Protein AF-A0A6A5AM82-F1 (afdb_monomer_lite)

Secondary structure (DSSP, 8-state):
--TTTTTT-EE--EEEE-TTSTTTTHHHHHHHHHHHHTT-EESSPPEEEETTSTTTTHHHHHHHHHHHHHHHTTSTT-PPPTTPPP--S--PPPPSEEEEEE-STT-PPPS----TTPPPTT-SSSS-----EEEEEEE-S-TTSSS--EEEEEEPPTTSPP--TT--PPP------HHHHHHHHHHTS---TT-EEEEEETT-PPPSS-SEEEHHHHHHHT--SSSPPPGGGGS---

Sequence (238 aa):
LAADSLHAMHMAVFGLGDSSYAKYNTVARRLHARLLQLGAVDIIDRGLGDDQHELGYHGALNPWLDRLWVALLQLEPFLLPLGFSIDDSPKPTPPKYLVRIVASDGVSQPSRLHSFYDPPKTALDASRLIQATLTKNERLTAADWSQDVRHIELALPASAPVYSAGDIALLYPENVDVATIDRFLNATLQLPPTTWLAIERVDGNALDLPPLVTAGELMRKYLDVFGTPRRTSSVSIE

Organism: Aphanomyces astaci (NCBI:txid112090)

Radius of gyration: 23.95 Å; chains: 1; bounding box: 54×53×63 Å

Structure (mmCIF, N/CA/C/O backbone):
data_AF-A0A6A5AM82-F1
#
_entry.id   AF-A0A6A5AM82-F1
#
loop_
_atom_site.group_PDB
_atom_site.id
_atom_site.type_symbol
_atom_site.label_atom_id
_atom_site.label_alt_id
_atom_site.label_comp_id
_atom_site.label_asym_id
_atom_site.label_entity_id
_atom_site.label_seq_id
_atom_site.pdbx_PDB_ins_code
_atom_site.Cartn_x
_atom_site.Cartn_y
_atom_site.Cartn_z
_atom_site.occupancy
_atom_site.B_iso_or_equiv
_atom_site.auth_seq_id
_atom_site.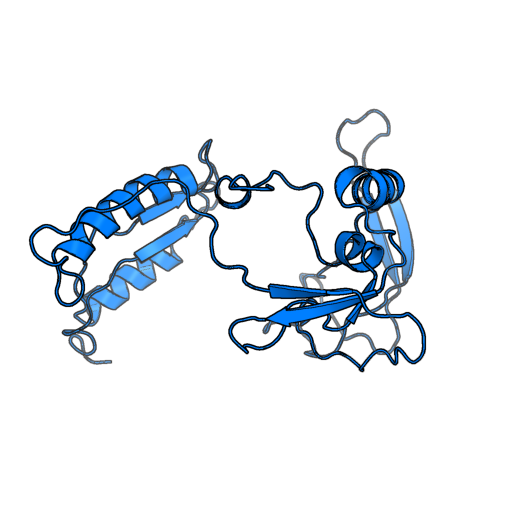auth_comp_id
_atom_site.auth_asym_id
_atom_site.auth_atom_id
_atom_site.pdbx_PDB_model_num
ATOM 1 N N . LEU A 1 1 ? -10.079 -15.715 27.134 1.00 79.94 1 LEU A N 1
ATOM 2 C CA . LEU A 1 1 ? -10.246 -14.403 27.795 1.00 79.94 1 LEU A CA 1
ATOM 3 C C . LEU A 1 1 ? -11.610 -14.386 28.458 1.00 79.94 1 LEU A C 1
ATOM 5 O O . LEU A 1 1 ? -12.537 -14.939 27.867 1.00 79.94 1 LEU A O 1
ATOM 9 N N . ALA A 1 2 ? -11.694 -13.836 29.667 1.00 90.75 2 ALA A N 1
ATOM 10 C CA . ALA A 1 2 ? -12.962 -13.641 30.364 1.00 90.75 2 ALA A CA 1
ATOM 11 C C . ALA A 1 2 ? -13.826 -12.604 29.621 1.00 90.75 2 ALA A C 1
ATOM 13 O O . ALA A 1 2 ? -13.309 -11.825 28.819 1.00 90.75 2 ALA A O 1
ATOM 14 N N . ALA A 1 3 ? -15.139 -12.623 29.852 1.00 91.12 3 ALA A N 1
ATOM 15 C CA . ALA A 1 3 ? -16.101 -11.780 29.130 1.00 91.12 3 ALA A CA 1
ATOM 16 C C . ALA A 1 3 ? -15.968 -10.274 29.433 1.00 91.12 3 ALA A C 1
ATOM 18 O O . ALA A 1 3 ? -16.571 -9.458 28.754 1.00 91.12 3 ALA A O 1
ATOM 19 N N . ASP A 1 4 ? -15.171 -9.910 30.429 1.00 93.88 4 ASP A N 1
ATOM 20 C CA . ASP A 1 4 ? -14.922 -8.557 30.928 1.00 93.88 4 ASP A CA 1
ATOM 21 C C . ASP A 1 4 ? -13.443 -8.151 30.805 1.00 93.88 4 ASP A C 1
ATOM 23 O O . ASP A 1 4 ? -13.017 -7.135 31.354 1.00 93.88 4 ASP A O 1
ATOM 27 N N . SER A 1 5 ? -12.627 -8.933 30.087 1.00 96.94 5 SER A N 1
ATOM 28 C CA . SER A 1 5 ? -11.181 -8.686 29.980 1.00 96.94 5 SER A CA 1
ATOM 29 C C . SER A 1 5 ? -10.822 -7.326 29.363 1.00 96.94 5 SER A C 1
ATOM 31 O O . SER A 1 5 ? -9.681 -6.896 29.501 1.00 96.94 5 SER A O 1
ATOM 33 N N . LEU A 1 6 ? -11.764 -6.660 28.689 1.00 97.19 6 LEU A N 1
ATOM 34 C CA . LEU A 1 6 ? -11.618 -5.350 28.053 1.00 97.19 6 LEU A CA 1
ATOM 35 C C . LEU A 1 6 ? -12.627 -4.310 28.582 1.00 97.19 6 LEU A C 1
ATOM 37 O O . LEU A 1 6 ? -12.869 -3.318 27.905 1.00 97.19 6 LEU A O 1
ATOM 41 N N . HIS A 1 7 ? -13.198 -4.490 29.780 1.00 95.44 7 HIS A N 1
ATOM 42 C CA . HIS A 1 7 ? -14.225 -3.588 30.340 1.00 95.44 7 HIS A CA 1
ATOM 43 C C . HIS A 1 7 ? -13.817 -2.106 30.453 1.00 95.44 7 HIS A C 1
ATOM 45 O O . HIS A 1 7 ? -14.676 -1.232 30.479 1.00 95.44 7 HIS A O 1
ATOM 51 N N . ALA A 1 8 ? -12.515 -1.814 30.530 1.00 94.44 8 ALA A N 1
ATOM 52 C CA . ALA A 1 8 ? -11.977 -0.453 30.599 1.00 94.44 8 ALA A CA 1
ATOM 53 C C . ALA A 1 8 ? -11.571 0.122 29.224 1.00 94.44 8 ALA A C 1
ATOM 55 O O . ALA A 1 8 ? -11.013 1.216 29.150 1.00 94.44 8 ALA A O 1
ATOM 56 N N . MET A 1 9 ? -11.788 -0.616 28.132 1.00 95.25 9 MET A N 1
ATOM 57 C CA . MET A 1 9 ? -11.404 -0.203 26.784 1.00 95.25 9 MET A CA 1
ATOM 58 C C . MET A 1 9 ? -12.570 0.499 26.084 1.00 95.25 9 MET A C 1
ATOM 60 O O . MET A 1 9 ? -13.577 -0.133 25.768 1.00 95.25 9 MET A O 1
ATOM 64 N N . HIS A 1 10 ? -12.391 1.778 25.759 1.00 95.12 10 HIS A N 1
ATOM 65 C CA . HIS A 1 10 ? -13.222 2.471 24.776 1.00 95.12 10 HIS A CA 1
ATOM 66 C C . HIS A 1 10 ? -12.695 2.190 23.365 1.00 95.12 10 HIS A C 1
ATOM 68 O O . HIS A 1 10 ? -11.485 2.242 23.130 1.00 95.12 10 HIS A O 1
ATOM 74 N N . MET A 1 11 ? -13.580 1.883 22.421 1.00 96.31 11 MET A N 1
ATOM 75 C CA . MET A 1 11 ? -13.203 1.531 21.055 1.00 96.31 11 MET A CA 1
ATOM 76 C C . MET A 1 11 ? -14.049 2.236 19.997 1.00 96.31 11 MET A C 1
ATOM 78 O O . MET A 1 11 ? -15.204 2.580 20.213 1.00 96.31 11 MET A O 1
ATOM 82 N N . ALA A 1 12 ? -13.471 2.396 18.812 1.00 97.50 12 ALA A N 1
ATOM 83 C CA . ALA A 1 12 ? -14.186 2.741 17.595 1.00 97.50 12 ALA A CA 1
ATOM 84 C C . ALA A 1 12 ? -13.618 1.878 16.463 1.00 97.50 12 ALA A C 1
ATOM 86 O O . ALA A 1 12 ? -12.400 1.761 16.321 1.00 97.50 12 ALA A O 1
ATOM 87 N N . VAL A 1 13 ? -14.484 1.241 15.672 1.00 98.12 13 VAL A N 1
ATOM 88 C CA . VAL A 1 13 ? -14.066 0.326 14.598 1.00 98.12 13 VAL A CA 1
ATOM 89 C C . VAL A 1 13 ? -14.546 0.855 13.254 1.00 98.12 13 VAL A C 1
ATOM 91 O O . VAL A 1 13 ? -15.748 0.981 13.027 1.00 98.12 13 VAL A O 1
ATOM 94 N N . PHE A 1 14 ? -13.613 1.097 12.336 1.00 98.44 14 PHE A N 1
ATOM 95 C CA . PHE A 1 14 ? -13.914 1.340 10.929 1.00 98.44 14 PHE A CA 1
ATOM 96 C C . PHE A 1 14 ? -13.388 0.183 10.083 1.00 98.44 14 PHE A C 1
ATOM 98 O O . PHE A 1 14 ? -12.214 -0.179 10.168 1.00 98.44 14 PHE A O 1
ATOM 105 N N . GLY A 1 15 ? -14.261 -0.422 9.287 1.00 97.62 15 GLY A N 1
ATOM 106 C CA . GLY A 1 15 ? -13.906 -1.504 8.383 1.00 97.62 15 GLY A CA 1
ATOM 107 C C . GLY A 1 15 ? -13.678 -1.015 6.959 1.00 97.62 15 GLY A C 1
ATOM 108 O O . GLY A 1 15 ? -14.460 -0.219 6.447 1.00 97.62 15 GLY A O 1
ATOM 109 N N . LEU A 1 16 ? -12.631 -1.524 6.314 1.00 97.12 16 LEU A N 1
ATOM 110 C CA . LEU A 1 16 ? -12.422 -1.394 4.875 1.00 97.12 16 LEU A CA 1
ATOM 111 C C . LEU A 1 16 ? -12.954 -2.664 4.210 1.00 97.12 16 LEU A C 1
ATOM 113 O O . LEU A 1 16 ? -12.505 -3.770 4.524 1.00 97.12 16 LEU A O 1
ATOM 117 N N . GLY A 1 17 ? -13.936 -2.514 3.330 1.00 95.75 17 GLY A N 1
ATOM 118 C CA . GLY A 1 17 ? -14.534 -3.620 2.602 1.00 95.75 17 GLY A CA 1
ATOM 119 C C . GLY A 1 17 ? -14.963 -3.209 1.205 1.00 95.75 17 GLY A C 1
ATOM 120 O O . GLY A 1 17 ? -14.867 -2.051 0.819 1.00 95.75 17 GLY A O 1
ATOM 121 N N . ASP A 1 18 ? -15.454 -4.194 0.471 1.00 95.25 18 ASP A N 1
ATOM 122 C CA . ASP A 1 18 ? -15.958 -4.048 -0.887 1.00 95.25 18 ASP A CA 1
ATOM 123 C C . ASP A 1 18 ? -17.237 -4.890 -0.985 1.00 95.25 18 ASP A C 1
ATOM 125 O O . ASP A 1 18 ? -17.225 -6.087 -0.662 1.00 95.25 18 ASP A O 1
ATOM 129 N N . SER A 1 19 ? -18.359 -4.250 -1.317 1.00 95.12 19 SER A N 1
ATOM 130 C CA . SER A 1 19 ? -19.680 -4.887 -1.366 1.00 95.12 19 SER A CA 1
ATOM 131 C C . SER A 1 19 ? -19.868 -5.843 -2.546 1.00 95.12 19 SER A C 1
ATOM 133 O O . SER A 1 19 ? -20.791 -6.658 -2.509 1.00 95.12 19 SER A O 1
ATOM 135 N N . SER A 1 20 ? -18.971 -5.835 -3.539 1.00 93.81 20 SER A N 1
ATOM 136 C CA . SER A 1 20 ? -18.938 -6.851 -4.600 1.00 93.81 20 SER A CA 1
ATOM 137 C C . SER A 1 20 ? -18.528 -8.232 -4.070 1.00 93.81 20 SER A C 1
ATOM 139 O O . SER A 1 20 ? -18.877 -9.262 -4.652 1.00 93.81 20 SER A O 1
ATOM 141 N N . TYR A 1 21 ? -17.842 -8.288 -2.922 1.00 92.06 21 TYR A N 1
ATOM 142 C CA . TYR A 1 21 ? -17.465 -9.536 -2.271 1.00 92.06 21 TYR A CA 1
ATOM 143 C C . TYR A 1 21 ? -18.559 -10.010 -1.312 1.00 92.06 21 TYR A C 1
ATOM 145 O O . TYR A 1 21 ? -19.009 -9.287 -0.424 1.00 92.06 21 TYR A O 1
ATOM 153 N N . ALA A 1 22 ? -18.880 -11.306 -1.369 1.00 93.56 22 ALA A N 1
ATOM 154 C CA . ALA A 1 22 ? -19.887 -11.929 -0.500 1.00 93.56 22 ALA A CA 1
ATOM 155 C C . ALA A 1 22 ? -19.638 -11.721 1.010 1.00 93.56 22 ALA A C 1
ATOM 157 O O . ALA A 1 22 ? -20.567 -11.745 1.814 1.00 93.56 22 ALA A O 1
ATOM 158 N N . LYS A 1 23 ? -18.376 -11.527 1.416 1.00 93.38 23 LYS A N 1
ATOM 159 C CA . LYS A 1 23 ? -17.963 -11.323 2.813 1.00 93.38 23 LYS A CA 1
ATOM 160 C C . LYS A 1 23 ? -17.732 -9.848 3.162 1.00 93.38 23 LYS A C 1
ATOM 162 O O . LYS A 1 23 ? -16.859 -9.560 3.987 1.00 93.38 23 LYS A O 1
ATOM 167 N N . TYR A 1 24 ? -18.533 -8.936 2.612 1.00 95.38 24 TYR A N 1
ATOM 168 C CA . TYR A 1 24 ? -18.457 -7.495 2.866 1.00 95.38 24 TYR A CA 1
ATOM 169 C C . TYR A 1 24 ? -18.258 -7.139 4.354 1.00 95.38 24 TYR A C 1
ATOM 171 O O . TYR A 1 24 ? -19.108 -7.403 5.214 1.00 95.38 24 TYR A O 1
ATOM 179 N N . ASN A 1 25 ? -17.104 -6.537 4.666 1.00 97.25 25 ASN A N 1
ATOM 180 C CA . ASN A 1 25 ? -16.721 -6.076 6.005 1.00 97.25 25 ASN A CA 1
ATOM 181 C C . ASN A 1 25 ? -16.777 -7.140 7.127 1.00 97.25 25 ASN A C 1
ATOM 183 O O . ASN A 1 25 ? -16.864 -6.817 8.315 1.00 97.25 25 ASN A O 1
ATOM 187 N N . THR A 1 26 ? -16.707 -8.432 6.788 1.00 97.12 26 THR A N 1
ATOM 188 C CA . THR A 1 26 ? -16.856 -9.522 7.772 1.00 97.12 26 THR A CA 1
ATOM 189 C C . THR A 1 26 ? -15.805 -9.455 8.880 1.00 97.12 26 THR A C 1
ATOM 191 O O . THR A 1 26 ? -16.124 -9.727 10.037 1.00 97.12 26 THR A O 1
ATOM 194 N N . VAL A 1 27 ? -14.565 -9.073 8.556 1.00 96.75 27 VAL A N 1
ATOM 195 C CA . VAL A 1 27 ? -13.477 -8.954 9.542 1.00 96.75 27 VAL A CA 1
ATOM 196 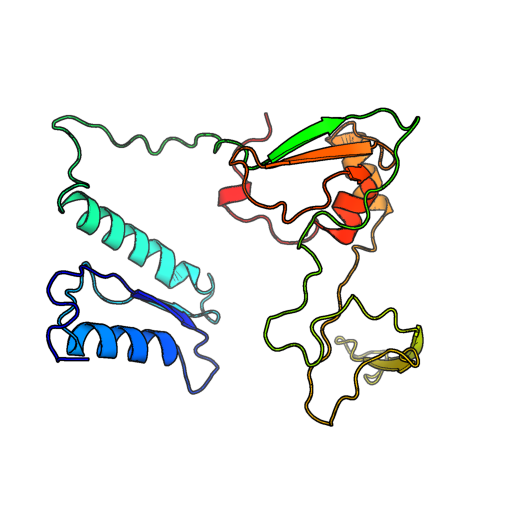C C . VAL A 1 27 ? -13.788 -7.860 10.563 1.00 96.75 27 VAL A C 1
ATOM 198 O O . VAL A 1 27 ? -13.779 -8.140 11.758 1.00 96.75 27 VAL A O 1
ATOM 201 N N . ALA A 1 28 ? -14.155 -6.657 10.111 1.00 97.38 28 ALA A N 1
ATOM 202 C CA . ALA A 1 28 ? -14.505 -5.543 10.994 1.00 97.38 28 ALA A CA 1
ATOM 203 C C . ALA A 1 28 ? -15.723 -5.864 11.874 1.00 97.38 28 ALA A C 1
ATOM 205 O O . ALA A 1 28 ? -15.701 -5.622 13.079 1.00 97.38 28 ALA A O 1
ATOM 206 N N . ARG A 1 29 ? -16.757 -6.498 11.302 1.00 97.19 29 ARG A N 1
ATOM 207 C CA . ARG A 1 29 ? -17.950 -6.941 12.046 1.00 97.19 29 ARG A CA 1
ATOM 208 C C . ARG A 1 29 ? -17.604 -7.961 13.132 1.00 97.19 29 ARG A C 1
ATOM 210 O O . ARG A 1 29 ? -18.109 -7.859 14.245 1.00 97.19 29 ARG A O 1
ATOM 217 N N . ARG A 1 30 ? -16.745 -8.938 12.822 1.00 97.88 30 ARG A N 1
ATOM 218 C CA . ARG A 1 30 ? -16.305 -9.965 13.782 1.00 97.88 30 ARG A CA 1
ATOM 219 C C . ARG A 1 30 ? -15.420 -9.383 14.877 1.00 97.88 30 ARG A C 1
ATOM 221 O O . ARG A 1 30 ? -15.602 -9.747 16.033 1.00 97.88 30 ARG A O 1
ATOM 228 N N . LEU A 1 31 ? -14.497 -8.490 14.521 1.00 97.81 31 LEU A N 1
ATOM 229 C CA . LEU A 1 31 ? -13.643 -7.794 15.480 1.00 97.81 31 LEU A CA 1
ATOM 230 C C . LEU A 1 31 ? -14.490 -6.973 16.456 1.00 97.81 31 LEU A C 1
ATOM 232 O O . LEU A 1 31 ? -14.378 -7.172 17.660 1.00 97.81 31 LEU A O 1
ATOM 236 N N . HIS A 1 32 ? -15.387 -6.130 15.937 1.00 98.12 32 HIS A N 1
ATOM 237 C CA . HIS A 1 32 ? -16.302 -5.309 16.736 1.00 98.12 32 HIS A CA 1
ATOM 238 C C . HIS A 1 32 ? -17.142 -6.160 17.695 1.00 98.12 32 HIS A C 1
ATOM 240 O O . HIS A 1 32 ? -17.109 -5.947 18.905 1.00 98.12 32 HIS A O 1
ATOM 246 N N . ALA A 1 33 ? -17.799 -7.206 17.182 1.00 97.56 33 ALA A N 1
ATOM 247 C CA . ALA A 1 33 ? -18.585 -8.119 18.009 1.00 97.56 33 ALA A CA 1
ATOM 248 C C . ALA A 1 33 ? -17.740 -8.802 19.095 1.00 97.56 33 ALA A C 1
ATOM 250 O O . ALA A 1 33 ? -18.204 -8.979 20.220 1.00 97.56 33 ALA A O 1
ATOM 251 N N . ARG A 1 34 ? -16.495 -9.186 18.781 1.00 97.56 34 ARG A N 1
ATOM 252 C CA . ARG A 1 34 ? -15.614 -9.838 19.751 1.00 97.56 34 ARG A CA 1
ATOM 253 C C . ARG A 1 34 ? -15.138 -8.881 20.840 1.00 97.56 34 ARG A C 1
ATOM 255 O O . ARG A 1 34 ? -15.033 -9.311 21.982 1.00 97.56 34 ARG A O 1
ATOM 262 N N . LEU A 1 35 ? -14.864 -7.622 20.507 1.00 97.81 35 LEU A N 1
ATOM 263 C CA . LEU A 1 35 ? -14.484 -6.598 21.482 1.00 97.81 35 LEU A CA 1
ATOM 264 C C . LEU A 1 35 ? -15.635 -6.324 22.461 1.00 97.81 35 LEU A C 1
ATOM 266 O O . LEU A 1 35 ? -15.411 -6.365 23.669 1.00 97.81 35 LEU A O 1
ATOM 270 N N . LEU A 1 36 ? -16.869 -6.189 21.960 1.00 97.00 36 LEU A N 1
ATOM 271 C CA . LEU A 1 36 ? -18.066 -6.059 22.804 1.00 97.00 36 LEU A CA 1
ATOM 272 C C . LEU A 1 36 ? -18.264 -7.269 23.729 1.00 97.00 36 LEU A C 1
ATOM 274 O O . LEU A 1 36 ? -18.511 -7.112 24.919 1.00 97.00 36 LEU A O 1
ATOM 278 N N . GLN A 1 37 ? -18.103 -8.491 23.211 1.00 97.25 37 GLN A N 1
ATOM 279 C CA . GLN A 1 37 ? -18.187 -9.722 24.016 1.00 97.25 37 GLN A CA 1
ATOM 280 C C . GLN A 1 37 ? -17.128 -9.823 25.123 1.00 97.25 37 GLN A C 1
ATOM 282 O O . GLN A 1 37 ? -17.268 -10.662 26.011 1.00 97.25 37 GLN A O 1
ATOM 287 N N . LEU A 1 38 ? -16.043 -9.056 25.018 1.00 98.06 38 LEU A N 1
ATOM 288 C CA . LEU A 1 38 ? -14.973 -8.980 26.010 1.00 98.06 38 LEU A CA 1
ATOM 289 C C . LEU A 1 38 ? -15.133 -7.768 26.944 1.00 98.06 38 LEU A C 1
ATOM 291 O O . LEU A 1 38 ? -14.252 -7.532 27.769 1.00 98.06 38 LEU A O 1
ATOM 295 N N . GLY A 1 39 ? -16.235 -7.023 26.830 1.00 97.50 39 GLY A N 1
ATOM 296 C CA . GLY A 1 39 ? -16.591 -5.916 27.715 1.00 97.50 39 GLY A CA 1
ATOM 297 C C . GLY A 1 39 ? -16.172 -4.536 27.216 1.00 97.50 39 GLY A C 1
ATOM 298 O O . GLY A 1 39 ? -16.454 -3.563 27.904 1.00 97.50 39 GLY A O 1
ATOM 299 N N . ALA A 1 40 ? -15.531 -4.420 26.047 1.00 97.62 40 ALA A N 1
ATOM 300 C CA . ALA A 1 40 ? -15.183 -3.110 25.498 1.00 97.62 40 ALA A CA 1
ATOM 301 C C . ALA A 1 40 ? -16.442 -2.273 25.217 1.00 97.62 40 ALA A C 1
ATOM 303 O O . ALA A 1 40 ? -17.507 -2.814 24.913 1.00 97.62 40 ALA A O 1
ATOM 304 N N . VAL A 1 41 ? -16.299 -0.953 25.280 1.00 96.25 41 VAL A N 1
ATOM 305 C CA . VAL A 1 41 ? -17.392 0.012 25.126 1.00 96.25 41 VAL A CA 1
ATOM 306 C C . VAL A 1 41 ? -17.190 0.813 23.842 1.00 96.25 41 VAL A C 1
ATOM 308 O O . VAL A 1 41 ? -16.093 1.303 23.574 1.00 96.25 41 VAL A O 1
ATOM 311 N N . ASP A 1 42 ? -18.241 0.946 23.037 1.00 97.00 42 ASP A N 1
ATOM 312 C CA . ASP A 1 42 ? -18.203 1.756 21.819 1.00 97.00 42 ASP A CA 1
ATOM 313 C C . ASP A 1 42 ? -18.162 3.257 22.144 1.00 97.00 42 ASP A C 1
ATOM 315 O O . ASP A 1 42 ? -18.953 3.754 22.943 1.00 97.00 42 ASP A O 1
ATOM 319 N N . ILE A 1 43 ? -17.266 3.985 21.476 1.00 96.94 43 ILE A N 1
ATOM 320 C CA . ILE A 1 43 ? -17.253 5.456 21.430 1.00 96.94 43 ILE A CA 1
ATOM 321 C C . ILE A 1 43 ? -18.337 5.938 20.459 1.00 96.94 43 ILE A C 1
ATOM 323 O O . ILE A 1 43 ? -19.081 6.868 20.753 1.00 96.94 43 ILE A O 1
ATOM 327 N N . ILE A 1 44 ? -18.425 5.282 19.298 1.00 97.75 44 ILE A N 1
ATOM 328 C CA . ILE A 1 44 ? -19.449 5.479 18.269 1.00 97.75 44 ILE A CA 1
ATOM 329 C C . ILE A 1 44 ? -19.735 4.152 17.563 1.00 97.75 44 ILE A C 1
ATOM 331 O O . ILE A 1 44 ? -18.923 3.225 17.605 1.00 97.75 44 ILE A O 1
ATOM 335 N N . ASP A 1 45 ? -20.847 4.094 16.828 1.00 97.12 45 ASP A N 1
ATOM 336 C CA . ASP A 1 45 ? -21.161 2.959 15.963 1.00 97.12 45 ASP A CA 1
ATOM 337 C C . ASP A 1 45 ? -20.047 2.669 14.946 1.00 97.12 45 ASP A C 1
ATOM 339 O O . ASP A 1 45 ? -19.424 3.574 14.370 1.00 97.12 45 ASP A O 1
ATOM 343 N N . ARG A 1 46 ? -19.840 1.376 14.663 1.00 97.56 46 ARG A N 1
ATOM 344 C CA . ARG A 1 46 ? -18.862 0.942 13.659 1.00 97.56 46 ARG A CA 1
ATOM 345 C C . ARG A 1 46 ? -19.145 1.567 12.289 1.00 97.56 46 ARG A C 1
ATOM 347 O O . ARG A 1 46 ? -20.285 1.597 11.822 1.00 97.56 46 ARG A O 1
ATOM 354 N N . GLY A 1 47 ? -18.090 1.980 11.601 1.00 97.81 47 GLY A N 1
ATOM 355 C CA . GLY A 1 47 ? -18.156 2.409 10.207 1.00 97.81 47 GLY A CA 1
ATOM 356 C C . GLY A 1 47 ? -17.828 1.260 9.261 1.00 97.81 47 GLY A C 1
ATOM 357 O O . GLY A 1 47 ? -16.992 0.412 9.572 1.00 97.81 47 GLY A O 1
ATOM 358 N N . LEU A 1 48 ? -18.498 1.216 8.110 1.00 97.94 48 LEU A N 1
ATOM 359 C CA . LEU A 1 48 ? -18.301 0.196 7.080 1.00 97.94 48 LEU A CA 1
ATOM 360 C C . LEU A 1 48 ? -18.014 0.895 5.749 1.00 97.94 48 LEU A C 1
ATOM 362 O O . LEU A 1 48 ? -18.939 1.355 5.084 1.00 97.94 48 LEU A O 1
ATOM 366 N N . GLY A 1 49 ? -16.736 1.014 5.404 1.00 97.44 49 GLY A N 1
ATOM 367 C CA . GLY A 1 49 ? -16.282 1.520 4.115 1.00 97.44 49 GLY A CA 1
ATOM 368 C C . GLY A 1 49 ? -16.558 0.528 2.995 1.00 97.44 49 GLY A C 1
ATOM 369 O O . GLY A 1 49 ? -16.386 -0.678 3.192 1.00 97.44 49 GLY A O 1
ATOM 370 N N . ASP A 1 50 ? -16.960 1.057 1.841 1.00 96.19 50 ASP A N 1
ATOM 371 C CA . ASP A 1 50 ? -17.250 0.297 0.628 1.00 96.19 50 ASP A CA 1
ATOM 372 C C . ASP A 1 50 ? -16.460 0.849 -0.560 1.00 96.19 50 ASP A C 1
ATOM 374 O O . ASP A 1 50 ? -16.669 1.992 -0.963 1.00 96.19 50 ASP A O 1
ATOM 378 N N . ASP A 1 51 ? -15.569 0.038 -1.120 1.00 94.31 51 ASP A N 1
ATOM 379 C CA . ASP A 1 51 ? -14.775 0.402 -2.296 1.00 94.31 51 ASP A CA 1
ATOM 380 C C . ASP A 1 51 ? -15.621 0.557 -3.576 1.00 94.31 51 ASP A C 1
ATOM 382 O O . ASP A 1 51 ? -15.204 1.246 -4.499 1.00 94.31 51 ASP A O 1
ATOM 386 N N . GLN A 1 52 ? -16.843 0.003 -3.615 1.00 94.00 52 GLN A N 1
ATOM 387 C CA . GLN A 1 52 ? -17.774 0.149 -4.749 1.00 94.00 52 GLN A CA 1
ATOM 388 C C . GLN A 1 52 ? -18.529 1.487 -4.766 1.00 94.00 52 GLN A C 1
ATOM 390 O O . GLN A 1 52 ? -19.214 1.804 -5.739 1.00 94.00 52 GLN A O 1
ATOM 395 N N . HIS A 1 53 ? -18.459 2.274 -3.691 1.00 92.62 53 HIS A N 1
ATOM 396 C CA . HIS A 1 53 ? -19.095 3.588 -3.642 1.00 92.62 53 HIS A CA 1
ATOM 397 C C . HIS A 1 53 ? -18.394 4.564 -4.608 1.00 92.62 53 HIS A C 1
ATOM 399 O O . HIS A 1 53 ? -17.196 4.452 -4.842 1.00 92.62 53 HIS A O 1
ATOM 405 N N . GLU A 1 54 ? -19.090 5.582 -5.128 1.00 89.94 54 GLU A N 1
ATOM 406 C CA . GLU A 1 54 ? -18.509 6.548 -6.091 1.00 89.94 54 GLU A CA 1
ATOM 407 C C . GLU A 1 54 ? -17.264 7.277 -5.552 1.00 89.94 54 GLU A C 1
ATOM 409 O O . GLU A 1 54 ? -16.350 7.634 -6.289 1.00 89.94 54 GLU A O 1
ATOM 414 N N . LEU A 1 55 ? -17.230 7.487 -4.236 1.00 88.31 55 LEU A N 1
ATOM 415 C CA . LEU A 1 55 ? -16.097 8.064 -3.501 1.00 88.31 55 LEU A CA 1
ATOM 416 C C . LEU A 1 55 ? -15.185 6.996 -2.867 1.00 88.31 55 LEU A C 1
ATOM 418 O O . LEU A 1 55 ? -14.397 7.312 -1.975 1.00 88.31 55 LEU A O 1
ATOM 422 N N . GLY A 1 56 ? -15.342 5.730 -3.250 1.00 92.00 56 GLY A N 1
ATOM 423 C CA . GLY A 1 56 ? -14.786 4.571 -2.560 1.00 92.00 56 GLY A CA 1
ATOM 424 C C . GLY A 1 56 ? -15.147 4.555 -1.073 1.00 92.00 56 GLY A C 1
ATOM 425 O O . GLY A 1 56 ? -16.122 5.177 -0.623 1.00 92.00 56 GLY A O 1
ATOM 426 N N . TYR A 1 57 ? -14.293 3.927 -0.264 1.00 92.75 57 TYR A N 1
ATOM 427 C CA . TYR A 1 57 ? -14.502 3.840 1.184 1.00 92.75 57 TYR A CA 1
ATOM 428 C C . TYR A 1 57 ? -14.583 5.213 1.883 1.00 92.75 57 TYR A C 1
ATOM 430 O O . TYR A 1 57 ? -15.108 5.298 2.999 1.00 92.75 57 TYR A O 1
ATOM 438 N N . HIS A 1 58 ? -14.119 6.299 1.244 1.00 91.75 58 HIS A N 1
ATOM 439 C CA . HIS A 1 58 ? -14.214 7.657 1.786 1.00 91.75 58 HIS A CA 1
ATOM 440 C C . HIS A 1 58 ? -15.656 8.140 1.966 1.00 91.75 58 HIS A C 1
ATOM 442 O O . HIS A 1 58 ? -15.906 8.940 2.869 1.00 91.75 58 HIS A O 1
ATOM 448 N N . GLY A 1 59 ? -16.601 7.630 1.165 1.00 92.75 59 GLY A N 1
ATOM 449 C CA . GLY A 1 59 ? -18.023 7.964 1.293 1.00 92.75 59 GLY A CA 1
ATOM 450 C C . GLY A 1 59 ? -18.584 7.641 2.680 1.00 92.75 59 GLY A C 1
ATOM 451 O O . GLY A 1 59 ? -19.359 8.417 3.231 1.00 92.75 59 GLY A O 1
ATOM 452 N N . ALA A 1 60 ? -18.128 6.540 3.286 1.00 95.75 60 ALA A N 1
ATOM 453 C CA . ALA A 1 60 ? -18.478 6.182 4.658 1.00 95.75 60 ALA A CA 1
ATOM 454 C C . ALA A 1 60 ? -17.468 6.706 5.692 1.00 95.75 60 ALA A C 1
ATOM 456 O O . ALA A 1 60 ? -17.864 7.013 6.816 1.00 95.75 60 ALA A O 1
ATOM 457 N N . LEU A 1 61 ? -16.179 6.803 5.336 1.00 95.94 61 LEU A N 1
ATOM 458 C CA . LEU A 1 61 ? -15.119 7.211 6.264 1.00 95.94 61 LEU A CA 1
ATOM 459 C C . LEU A 1 61 ? -15.278 8.655 6.729 1.00 95.94 61 LEU A C 1
ATOM 461 O O . LEU A 1 61 ? -15.189 8.893 7.927 1.00 95.94 61 LEU A O 1
ATOM 465 N N . ASN A 1 62 ? -15.527 9.608 5.825 1.00 93.50 62 ASN A N 1
ATOM 466 C CA . ASN A 1 62 ? -15.551 11.023 6.208 1.00 93.50 62 ASN A CA 1
ATOM 467 C C . ASN A 1 62 ? -16.698 11.332 7.191 1.00 93.50 62 ASN A C 1
ATOM 469 O O . ASN A 1 62 ? -16.400 11.801 8.287 1.00 93.50 62 ASN A O 1
ATOM 473 N N . PRO A 1 63 ? -17.969 10.950 6.925 1.00 96.00 63 PRO A N 1
ATOM 474 C CA . PRO A 1 63 ? -19.040 11.162 7.900 1.00 96.00 63 PRO A CA 1
ATOM 475 C C . PRO A 1 63 ? -18.823 10.392 9.208 1.00 96.00 63 PRO A C 1
ATOM 477 O O . PRO A 1 63 ? -19.342 10.775 10.256 1.00 96.00 63 PRO A O 1
ATOM 480 N N . TRP A 1 64 ? -18.121 9.256 9.154 1.00 97.75 64 TRP A N 1
ATOM 481 C CA . TRP A 1 64 ? -17.769 8.490 10.346 1.00 97.75 64 TRP A CA 1
ATOM 482 C C . TRP A 1 64 ? -16.698 9.199 11.185 1.00 97.75 64 TRP A C 1
ATOM 484 O O . TRP A 1 64 ? -16.854 9.265 12.401 1.00 97.75 64 TRP A O 1
ATOM 494 N N . LEU A 1 65 ? -15.671 9.778 10.554 1.00 96.06 65 LEU A N 1
ATOM 495 C CA . LEU A 1 65 ? -14.659 10.600 11.222 1.00 96.06 65 LEU A CA 1
ATOM 496 C C . LEU A 1 65 ? -15.282 11.840 11.867 1.00 96.06 65 LEU A C 1
ATOM 498 O O . LEU A 1 65 ? -14.948 12.134 13.010 1.00 96.06 65 LEU A O 1
ATOM 502 N N . ASP A 1 66 ? -16.226 12.509 11.200 1.00 94.25 66 ASP A N 1
ATOM 503 C CA . ASP A 1 66 ? -16.929 13.669 11.767 1.00 94.25 66 ASP A CA 1
ATOM 504 C C . ASP A 1 66 ? -17.624 13.304 13.089 1.00 94.25 66 ASP A C 1
ATOM 506 O O . ASP A 1 66 ? -17.471 13.986 14.102 1.00 94.25 66 ASP A O 1
ATOM 510 N N . ARG A 1 67 ? -18.336 12.168 13.115 1.00 97.06 67 ARG A N 1
ATOM 511 C CA . ARG A 1 67 ? -18.968 11.660 14.345 1.00 97.06 67 ARG A CA 1
ATOM 512 C C . ARG A 1 67 ? -17.943 11.236 15.390 1.00 97.06 67 ARG A C 1
ATOM 514 O O . ARG A 1 67 ? -18.165 11.467 16.576 1.00 97.06 67 ARG A O 1
ATOM 521 N N . LEU A 1 68 ? -16.845 10.613 14.962 1.00 96.44 68 LEU A N 1
ATOM 522 C CA . LEU A 1 68 ? -15.791 10.159 15.863 1.00 96.44 68 LEU A CA 1
ATOM 523 C C . LEU A 1 68 ? -15.158 11.338 16.591 1.00 96.44 68 LEU A C 1
ATOM 525 O O . LEU A 1 68 ? -15.021 11.279 17.806 1.00 96.44 68 LEU A O 1
ATOM 529 N N . TRP A 1 69 ? -14.796 12.400 15.872 1.00 93.00 69 TRP A N 1
ATOM 530 C CA . TRP A 1 69 ? -14.175 13.574 16.476 1.00 93.00 69 TRP A CA 1
ATOM 531 C C . TRP A 1 69 ? -15.112 14.262 17.461 1.00 93.00 69 TRP A C 1
ATOM 533 O O . TRP A 1 69 ? -14.694 14.558 18.576 1.00 93.00 69 TRP A O 1
ATOM 543 N N . VAL A 1 70 ? -16.393 14.422 17.114 1.00 92.44 70 VAL A N 1
ATOM 544 C CA . VAL A 1 70 ? -17.395 14.974 18.040 1.00 92.44 70 VAL A CA 1
ATOM 545 C C . VAL A 1 70 ? -17.490 14.143 19.323 1.00 92.44 70 VAL A C 1
ATOM 547 O O . VAL A 1 70 ? -17.511 14.714 20.409 1.00 92.44 70 VAL A O 1
ATOM 550 N N . ALA A 1 71 ? -17.521 12.812 19.216 1.00 94.44 71 ALA A N 1
ATOM 551 C CA . ALA A 1 71 ? -17.607 11.932 20.379 1.00 94.44 71 ALA A CA 1
ATOM 552 C C . ALA A 1 71 ? -16.308 11.907 21.200 1.00 94.44 71 ALA A C 1
ATOM 554 O O . ALA A 1 71 ? -16.353 11.969 22.425 1.00 94.44 71 ALA A O 1
ATOM 555 N N . LEU A 1 72 ? -15.143 11.853 20.546 1.00 93.44 72 LEU A N 1
ATOM 556 C CA . LEU A 1 72 ? -13.843 11.843 21.219 1.00 93.44 72 LEU A CA 1
ATOM 557 C C . LEU A 1 72 ? -13.636 13.104 22.052 1.00 93.44 72 LEU A C 1
ATOM 559 O O . LEU A 1 72 ? -13.237 12.997 23.204 1.00 93.44 72 LEU A O 1
ATOM 563 N N . LEU A 1 73 ? -13.970 14.278 21.513 1.00 91.38 73 LEU A N 1
ATOM 564 C CA . LEU A 1 73 ? -13.812 15.562 22.207 1.00 91.38 73 LEU A CA 1
ATOM 565 C C . LEU A 1 73 ? -14.776 15.750 23.396 1.00 91.38 73 LEU A C 1
ATOM 567 O O . LEU A 1 73 ? -14.715 16.776 24.070 1.00 91.38 73 LEU A O 1
ATOM 571 N N . GLN A 1 74 ? -15.654 14.777 23.666 1.00 89.50 74 GLN A N 1
ATOM 572 C CA . GLN A 1 74 ? -16.515 14.711 24.854 1.00 89.50 74 GLN A CA 1
ATOM 573 C C . GLN A 1 74 ? -15.989 13.744 25.928 1.00 89.50 74 GLN A C 1
ATOM 575 O O . GLN A 1 74 ? -16.614 13.599 26.978 1.00 89.50 74 GLN A O 1
ATOM 580 N N . LEU A 1 75 ? -14.856 13.080 25.685 1.00 89.69 75 LEU A N 1
ATOM 581 C CA . LEU A 1 75 ? -14.266 12.093 26.586 1.00 89.69 75 LEU A CA 1
ATOM 582 C C . LEU A 1 75 ? -12.947 12.599 27.171 1.00 89.69 75 LEU A C 1
ATOM 584 O O . LEU A 1 75 ? -12.142 13.218 26.484 1.00 89.69 75 LEU A O 1
ATOM 588 N N . GLU A 1 76 ? -12.678 12.269 28.431 1.00 86.88 76 GLU A N 1
ATOM 589 C CA . GLU A 1 76 ? -11.348 12.441 29.024 1.00 86.88 76 GLU A CA 1
ATOM 590 C C . GLU A 1 76 ? -10.346 11.448 28.395 1.00 86.88 76 GLU A C 1
ATOM 592 O O . GLU A 1 76 ? -10.711 10.287 28.177 1.00 86.88 76 GLU A O 1
ATOM 597 N N . PRO A 1 77 ? -9.084 11.836 28.113 1.00 87.62 77 PRO A N 1
ATOM 598 C CA . PRO A 1 77 ? -8.441 13.138 28.348 1.00 87.62 77 PRO A CA 1
ATOM 599 C C . PRO A 1 77 ? -8.520 14.103 27.144 1.00 87.62 77 PRO A C 1
ATOM 601 O O . PRO A 1 77 ? -7.699 15.008 27.013 1.00 87.62 77 PRO A O 1
ATOM 604 N N . PHE A 1 78 ? -9.441 13.873 26.208 1.00 88.19 78 PHE A N 1
ATOM 605 C CA . PHE A 1 78 ? -9.541 14.608 24.943 1.00 88.19 78 PHE A CA 1
ATOM 606 C C . PHE A 1 78 ? -10.442 15.848 25.020 1.00 88.19 78 PHE A C 1
ATOM 608 O O . PHE A 1 78 ? -10.630 16.523 24.006 1.00 88.19 78 PHE A O 1
ATOM 615 N N . LEU A 1 79 ? -10.996 16.156 26.198 1.00 88.19 79 LEU A N 1
ATOM 616 C CA . LEU A 1 79 ? -11.757 17.379 26.417 1.00 88.19 79 LEU A CA 1
ATOM 617 C C . LEU A 1 79 ? -10.896 18.596 26.076 1.00 88.19 79 LEU A C 1
ATOM 619 O O . LEU A 1 79 ? -9.779 18.764 26.572 1.00 88.19 79 LEU A O 1
ATOM 623 N N . LEU A 1 80 ? -11.438 19.470 25.233 1.00 85.75 80 LEU A N 1
ATOM 624 C CA . LEU A 1 80 ? -10.762 20.711 24.892 1.00 85.75 80 LEU A CA 1
ATOM 625 C C . LEU A 1 80 ? -10.822 21.691 26.075 1.00 85.75 80 LEU A C 1
ATOM 627 O O . LEU A 1 80 ? -11.853 21.776 26.750 1.00 85.75 80 LEU A O 1
ATOM 631 N N . PRO A 1 81 ? -9.755 22.477 26.315 1.00 87.00 81 PRO A N 1
ATOM 632 C CA . PRO A 1 81 ? -9.789 23.549 27.299 1.00 87.00 81 PRO A CA 1
ATOM 633 C C . PRO A 1 81 ? -10.941 24.524 27.037 1.00 87.00 81 PRO A C 1
ATOM 635 O O . PRO A 1 81 ? -11.309 24.787 25.889 1.00 87.00 81 PRO A O 1
ATOM 638 N N . LEU A 1 82 ? -11.485 25.114 28.102 1.00 85.06 82 LEU A N 1
ATOM 639 C CA . LEU A 1 82 ? -12.542 26.112 27.972 1.00 85.06 82 LEU A CA 1
ATOM 640 C C . LEU A 1 82 ? -12.069 27.281 27.090 1.00 85.06 82 LEU A C 1
ATOM 642 O O . LEU A 1 82 ? -11.039 27.893 27.364 1.00 85.06 82 LEU A O 1
ATOM 646 N N . GLY A 1 83 ? -12.838 27.595 26.046 1.00 83.38 83 GLY A N 1
ATOM 647 C CA . GLY A 1 83 ? -12.512 28.668 25.101 1.00 83.38 83 GLY A CA 1
ATOM 648 C C . GLY A 1 83 ? -11.493 28.289 24.023 1.00 83.38 83 GLY A C 1
ATOM 649 O O . GLY A 1 83 ? -11.086 29.160 23.257 1.00 83.38 83 GLY A O 1
ATOM 650 N N . PHE A 1 84 ? -11.089 27.018 23.930 1.00 85.31 84 PHE A N 1
ATOM 651 C CA . PHE A 1 84 ? -10.252 26.541 22.833 1.00 85.31 84 PHE A CA 1
ATOM 652 C C . PHE A 1 84 ? -11.020 26.604 21.506 1.00 85.31 84 PHE A C 1
ATOM 654 O O . PHE A 1 84 ? -12.077 25.991 21.353 1.00 85.31 84 PHE A O 1
ATOM 661 N N . SER A 1 85 ? -10.482 27.337 20.534 1.00 84.00 85 SER A N 1
ATOM 662 C CA . SER A 1 85 ? -11.000 27.372 19.167 1.00 84.00 85 SER A CA 1
ATOM 663 C C . SER A 1 85 ? -10.313 26.303 18.323 1.00 84.00 85 SER A C 1
ATOM 665 O O . SER A 1 85 ? -9.085 26.310 18.209 1.00 84.00 85 SER A O 1
ATOM 667 N N . ILE A 1 86 ? -11.091 25.414 17.707 1.00 81.94 86 ILE A N 1
ATOM 668 C CA . ILE A 1 86 ? -10.571 24.492 16.695 1.00 81.94 86 ILE A CA 1
ATOM 669 C C . ILE A 1 86 ? -10.213 25.320 15.459 1.00 81.94 86 ILE A C 1
ATOM 671 O O . ILE A 1 86 ? -11.060 26.017 14.901 1.00 81.94 86 ILE A O 1
ATOM 675 N N . ASP A 1 87 ? -8.940 25.288 15.080 1.00 82.38 87 ASP A N 1
ATOM 676 C CA . ASP A 1 87 ? -8.440 25.973 13.895 1.00 82.38 87 ASP A CA 1
ATOM 677 C C . ASP A 1 87 ? -8.289 24.974 12.748 1.00 82.38 87 ASP A C 1
ATOM 679 O O . ASP A 1 87 ? -7.244 24.339 12.595 1.00 82.38 87 ASP A O 1
ATOM 683 N N . ASP A 1 88 ? -9.353 24.864 11.955 1.00 75.50 88 ASP A N 1
ATOM 684 C CA . ASP A 1 88 ? -9.422 24.026 10.755 1.00 75.50 88 ASP A CA 1
ATOM 685 C C . ASP A 1 88 ? -8.848 24.724 9.510 1.00 75.50 88 ASP A C 1
ATOM 687 O O . ASP A 1 88 ? -9.084 24.287 8.378 1.00 75.50 88 ASP A O 1
ATOM 691 N N . SER A 1 89 ? -8.115 25.834 9.677 1.00 81.69 89 SER A N 1
ATOM 692 C CA . SER A 1 89 ? -7.443 26.457 8.539 1.00 81.69 89 SER A CA 1
ATOM 693 C C . SER A 1 89 ? -6.452 25.470 7.904 1.00 81.69 89 SER A C 1
ATOM 695 O O . SER A 1 89 ? -5.751 24.742 8.617 1.00 81.69 89 SER A O 1
ATOM 697 N N . PRO A 1 90 ? -6.368 25.415 6.562 1.00 75.06 90 PRO A N 1
ATOM 698 C CA . PRO A 1 90 ? -5.396 24.569 5.889 1.00 75.06 90 PRO A CA 1
ATOM 699 C C . PRO A 1 90 ? -3.985 24.977 6.311 1.00 75.06 90 PRO A C 1
ATOM 701 O O . PRO A 1 90 ? -3.524 26.074 5.997 1.00 75.06 90 PRO A O 1
ATOM 704 N N . LYS A 1 91 ? -3.298 24.091 7.028 1.00 79.00 91 LYS A N 1
ATOM 705 C CA . LYS A 1 91 ? -1.907 24.279 7.438 1.00 79.00 91 LYS A CA 1
ATOM 706 C C . LYS A 1 91 ? -1.040 23.207 6.793 1.00 79.00 91 LYS A C 1
ATOM 708 O O . LYS A 1 91 ? -1.472 22.052 6.732 1.00 79.00 91 LYS A O 1
ATOM 713 N N . PRO A 1 92 ? 0.186 23.545 6.359 1.00 75.81 92 PRO A N 1
ATOM 714 C CA . PRO A 1 92 ? 1.149 22.538 5.952 1.00 75.81 92 PRO A CA 1
ATOM 715 C C . PRO A 1 92 ? 1.372 21.563 7.107 1.00 75.81 92 PRO A C 1
ATOM 717 O O . PRO A 1 92 ? 1.680 21.965 8.233 1.00 75.81 92 PRO A O 1
ATOM 720 N N . THR A 1 93 ? 1.206 20.272 6.844 1.00 77.81 93 THR A N 1
ATOM 721 C CA . THR A 1 93 ? 1.597 19.254 7.816 1.00 77.81 93 THR A CA 1
ATOM 722 C C . THR A 1 93 ? 3.117 19.264 7.963 1.00 77.81 93 THR A C 1
ATOM 724 O O . THR A 1 93 ? 3.806 19.377 6.943 1.00 77.81 93 THR A O 1
ATOM 727 N N . PRO A 1 94 ? 3.664 19.090 9.180 1.00 85.06 94 PRO A N 1
ATOM 728 C CA . PRO A 1 94 ? 5.098 18.911 9.356 1.00 85.06 94 PRO A CA 1
ATOM 729 C C . PRO A 1 94 ? 5.626 17.803 8.432 1.00 85.06 94 PRO A C 1
ATOM 731 O O . PRO A 1 94 ? 4.982 16.753 8.310 1.00 85.06 94 PRO A O 1
ATOM 734 N N . PRO A 1 95 ? 6.772 18.007 7.762 1.00 88.88 95 PRO A N 1
ATOM 735 C CA . PRO A 1 95 ? 7.289 17.027 6.823 1.00 88.88 95 PRO A CA 1
ATOM 736 C C . PRO A 1 95 ? 7.675 15.739 7.556 1.00 88.88 95 PRO A C 1
ATOM 738 O O . PRO A 1 95 ? 8.334 15.762 8.594 1.00 88.88 95 PRO A O 1
ATOM 741 N N . LYS A 1 96 ? 7.300 14.591 6.984 1.00 90.56 96 LYS A N 1
ATOM 742 C CA . LYS A 1 96 ? 7.698 13.270 7.501 1.00 90.56 96 LYS A CA 1
ATOM 743 C C . LYS A 1 96 ? 9.184 12.977 7.245 1.00 90.56 96 LYS A C 1
ATOM 745 O O . LYS A 1 96 ? 9.802 12.223 7.998 1.00 90.56 96 LYS A O 1
ATOM 750 N N . TYR A 1 97 ? 9.748 13.580 6.198 1.00 91.88 97 TYR A N 1
ATOM 751 C CA . TYR A 1 97 ? 11.119 13.349 5.756 1.00 91.88 97 TYR A CA 1
ATOM 752 C C . TYR A 1 97 ? 11.900 14.647 5.639 1.00 91.88 97 TYR A C 1
ATOM 754 O O . TYR A 1 97 ? 11.369 15.666 5.202 1.00 91.88 97 TYR A O 1
ATOM 762 N N . LEU A 1 98 ? 13.185 14.565 5.961 1.00 92.69 98 LEU A N 1
ATOM 763 C CA . LEU A 1 98 ? 14.176 15.565 5.610 1.00 92.69 98 LEU A CA 1
ATOM 764 C C . LEU A 1 98 ? 14.963 15.052 4.404 1.00 92.69 98 LEU A C 1
ATOM 766 O O . LEU A 1 98 ? 15.495 13.943 4.434 1.00 92.69 98 LEU A O 1
ATOM 770 N N . VAL A 1 99 ? 15.032 15.862 3.349 1.00 93.31 99 VAL A N 1
ATOM 771 C CA . VAL A 1 99 ? 15.748 15.533 2.113 1.00 93.31 99 VAL A CA 1
ATOM 772 C C . VAL A 1 99 ? 16.870 16.543 1.915 1.00 93.31 99 VAL A C 1
ATOM 774 O O . VAL A 1 99 ? 16.629 17.749 1.934 1.00 93.31 99 VAL A O 1
ATOM 777 N N . ARG A 1 100 ? 18.102 16.060 1.740 1.00 94.06 100 ARG A N 1
ATOM 778 C CA . ARG A 1 100 ? 19.289 16.896 1.505 1.00 94.06 100 ARG A CA 1
ATOM 779 C C . ARG A 1 100 ? 19.972 16.506 0.202 1.00 94.06 100 ARG A C 1
ATOM 781 O O . ARG A 1 100 ? 20.147 15.323 -0.071 1.00 94.06 100 ARG A O 1
ATOM 788 N N . ILE A 1 101 ? 20.393 17.500 -0.573 1.00 94.44 101 ILE A N 1
ATOM 789 C CA . ILE A 1 101 ? 21.209 17.281 -1.770 1.00 94.44 101 ILE A CA 1
ATOM 790 C C . ILE A 1 101 ? 22.646 16.988 -1.334 1.00 94.44 101 ILE A C 1
ATOM 792 O O . ILE A 1 101 ? 23.197 17.709 -0.501 1.00 94.44 101 ILE A O 1
ATOM 796 N N . VAL A 1 102 ? 23.250 15.940 -1.893 1.00 91.75 102 VAL A N 1
ATOM 797 C CA . VAL A 1 102 ? 24.638 15.549 -1.608 1.00 91.75 102 VAL A CA 1
ATOM 798 C C . VAL A 1 102 ? 25.470 15.489 -2.889 1.00 91.75 102 VAL A C 1
ATOM 800 O O . VAL A 1 102 ? 24.945 15.246 -3.976 1.00 91.75 102 VAL A O 1
ATOM 803 N N . ALA A 1 103 ? 26.776 15.744 -2.772 1.00 84.56 103 ALA A N 1
ATOM 804 C CA . ALA A 1 103 ? 27.705 15.632 -3.894 1.00 84.56 103 ALA A CA 1
ATOM 805 C C . ALA A 1 103 ? 27.892 14.161 -4.307 1.00 84.56 103 ALA A C 1
ATOM 807 O O . ALA A 1 103 ? 27.806 13.263 -3.473 1.00 84.56 103 ALA A O 1
ATOM 808 N N . SER A 1 104 ? 28.171 13.922 -5.591 1.00 70.12 104 SER A N 1
ATOM 809 C CA . SER A 1 104 ? 28.394 12.583 -6.161 1.00 70.12 104 SER A CA 1
ATOM 810 C C . SER A 1 104 ? 29.667 11.892 -5.664 1.00 70.12 104 SER A C 1
ATOM 812 O O . SER A 1 104 ? 29.795 10.673 -5.777 1.00 70.12 104 SER A O 1
ATOM 814 N N . ASP A 1 105 ? 30.618 12.657 -5.135 1.00 61.84 105 ASP A N 1
ATOM 815 C CA . ASP A 1 105 ? 31.969 12.178 -4.868 1.00 61.84 105 ASP A CA 1
ATOM 816 C C . ASP A 1 105 ? 32.023 11.445 -3.520 1.00 61.84 105 ASP A C 1
ATOM 818 O O . ASP A 1 105 ? 31.769 12.022 -2.465 1.00 61.84 105 ASP A O 1
ATOM 822 N N . GLY A 1 106 ? 32.351 10.149 -3.551 1.00 59.09 106 GLY A N 1
ATOM 823 C CA . GLY A 1 106 ? 32.467 9.310 -2.350 1.00 59.09 106 GLY A CA 1
ATOM 824 C C . GLY A 1 106 ? 31.170 8.624 -1.898 1.00 59.09 106 GLY A C 1
ATOM 825 O O . GLY A 1 106 ? 31.149 7.997 -0.838 1.00 59.09 106 GLY A O 1
ATOM 826 N N . VAL A 1 107 ? 30.103 8.692 -2.700 1.00 60.56 107 VAL A N 1
ATOM 827 C CA . VAL A 1 107 ? 28.818 8.027 -2.438 1.00 60.56 107 VAL A CA 1
ATOM 828 C C . VAL A 1 107 ? 28.981 6.507 -2.564 1.00 60.56 107 VAL A C 1
ATOM 830 O O . VAL A 1 107 ? 28.877 5.931 -3.644 1.00 60.56 107 VAL A O 1
ATOM 833 N N . SER A 1 108 ? 29.233 5.832 -1.444 1.00 62.22 108 SER A N 1
ATOM 834 C CA . SER A 1 108 ? 29.084 4.376 -1.358 1.00 62.22 108 SER A CA 1
ATOM 835 C C . SER A 1 108 ? 27.631 4.060 -1.024 1.00 62.22 108 SER A C 1
ATOM 837 O O . SER A 1 108 ? 27.158 4.445 0.043 1.00 62.22 108 SER A O 1
ATOM 839 N N . GLN A 1 109 ? 26.912 3.377 -1.919 1.00 59.34 109 GLN A N 1
ATOM 840 C CA . GLN A 1 109 ? 25.560 2.908 -1.614 1.00 59.34 109 GLN A CA 1
ATOM 841 C C . GLN A 1 109 ? 25.633 1.903 -0.452 1.00 59.34 109 GLN A C 1
ATOM 843 O O . GLN A 1 109 ? 26.250 0.845 -0.612 1.00 59.34 109 GLN A O 1
ATOM 848 N N . PRO A 1 110 ? 25.030 2.182 0.717 1.00 55.03 110 PRO A N 1
ATOM 849 C CA . PRO A 1 110 ? 24.945 1.175 1.759 1.00 55.03 110 PRO A CA 1
ATOM 850 C C . PRO A 1 110 ? 24.083 0.009 1.263 1.00 55.03 110 PRO A C 1
ATOM 852 O O . PRO A 1 110 ? 23.054 0.202 0.609 1.00 55.03 110 PRO A O 1
ATOM 855 N N . SER A 1 111 ? 24.483 -1.219 1.595 1.00 55.19 111 SER A N 1
ATOM 856 C CA . SER A 1 111 ? 23.687 -2.422 1.355 1.00 55.19 111 SER A CA 1
ATOM 857 C C . SER A 1 111 ? 22.404 -2.366 2.199 1.00 55.19 111 SER A C 1
ATOM 859 O O . SER A 1 111 ? 22.407 -2.798 3.345 1.00 55.19 111 SER A O 1
ATOM 861 N N . ARG A 1 112 ? 21.344 -1.778 1.624 1.00 59.25 112 ARG A N 1
ATOM 862 C CA . ARG A 1 112 ? 19.953 -1.655 2.111 1.00 59.25 112 ARG A CA 1
ATOM 863 C C . ARG A 1 112 ? 19.776 -1.332 3.603 1.00 59.25 112 ARG A C 1
ATOM 865 O O . ARG A 1 112 ? 19.737 -2.221 4.444 1.00 59.25 112 ARG A O 1
ATOM 872 N N . LEU A 1 113 ? 19.504 -0.058 3.892 1.00 65.31 113 LEU A N 1
ATOM 873 C CA . LEU A 1 113 ? 18.982 0.421 5.184 1.00 65.31 113 LEU A CA 1
ATOM 874 C C . LEU A 1 113 ? 17.477 0.771 5.113 1.00 65.31 113 LEU A C 1
ATOM 876 O O . LEU A 1 113 ? 17.018 1.611 5.882 1.00 65.31 113 LEU A O 1
ATOM 880 N N . HIS A 1 114 ? 16.721 0.202 4.162 1.00 79.44 114 HIS A N 1
ATOM 881 C CA . HIS A 1 114 ? 15.312 0.556 3.946 1.00 79.44 114 HIS A CA 1
ATOM 882 C C . HIS A 1 114 ? 14.411 -0.642 3.650 1.00 79.44 114 HIS A C 1
ATOM 884 O O . HIS A 1 114 ? 14.877 -1.637 3.092 1.00 79.44 114 HIS A O 1
ATOM 890 N N . SER A 1 115 ? 13.121 -0.498 3.971 1.00 82.56 115 SER A N 1
ATOM 891 C CA . SER A 1 115 ? 12.121 -1.574 3.914 1.00 82.56 115 SER A CA 1
ATOM 892 C C . SER A 1 115 ? 11.163 -1.531 2.717 1.00 82.56 115 SER A C 1
ATOM 894 O O . SER A 1 115 ? 10.265 -2.363 2.632 1.00 82.56 115 SER A O 1
ATOM 896 N N . PHE A 1 116 ? 11.327 -0.592 1.772 1.00 84.38 116 PHE A N 1
ATOM 897 C CA . PHE A 1 116 ? 10.393 -0.425 0.638 1.00 84.38 116 PHE A CA 1
ATOM 898 C C . PHE A 1 116 ? 10.065 -1.729 -0.108 1.00 84.38 116 PHE A C 1
ATOM 900 O O . PHE A 1 116 ? 8.926 -1.971 -0.489 1.00 84.38 116 PHE A O 1
ATOM 907 N N . TYR A 1 117 ? 11.090 -2.555 -0.329 1.00 81.50 117 TYR A N 1
ATOM 908 C CA . TYR A 1 117 ? 10.998 -3.815 -1.068 1.00 81.50 117 TYR A CA 1
ATOM 909 C C . TYR A 1 117 ? 11.000 -5.039 -0.151 1.00 81.50 117 TYR A C 1
ATOM 911 O O . TYR A 1 117 ? 11.368 -6.135 -0.591 1.00 81.50 117 TYR A O 1
ATOM 919 N N . ASP A 1 118 ? 10.669 -4.856 1.126 1.00 80.94 118 ASP A N 1
ATOM 920 C CA . ASP A 1 118 ? 10.564 -5.973 2.051 1.00 80.94 118 ASP A CA 1
ATOM 921 C C . ASP A 1 118 ? 9.369 -6.848 1.652 1.00 80.94 118 ASP A C 1
ATOM 923 O O . ASP A 1 118 ? 8.274 -6.341 1.391 1.00 80.94 118 ASP A O 1
ATOM 927 N N . PRO A 1 119 ? 9.558 -8.174 1.571 1.00 76.69 119 PRO A N 1
ATOM 928 C CA . PRO A 1 119 ? 8.475 -9.073 1.220 1.00 76.69 119 PRO A CA 1
ATOM 929 C C . PRO A 1 119 ? 7.387 -9.070 2.309 1.00 76.69 119 PRO A C 1
ATOM 931 O O . PRO A 1 119 ? 7.673 -8.841 3.489 1.00 76.69 119 PRO A O 1
ATOM 934 N N . PRO A 1 120 ? 6.123 -9.371 1.956 1.00 77.44 120 PRO A N 1
ATOM 935 C CA . PRO A 1 120 ? 5.079 -9.554 2.955 1.00 77.44 120 PRO A CA 1
ATOM 936 C C . PRO A 1 120 ? 5.423 -10.721 3.889 1.00 77.44 120 PRO A C 1
ATOM 938 O O . PRO A 1 120 ? 6.081 -11.683 3.499 1.00 77.44 120 PRO A O 1
ATOM 941 N N . LYS A 1 121 ? 4.895 -10.692 5.120 1.00 78.31 121 LYS A N 1
ATOM 942 C CA . LYS A 1 121 ? 5.138 -11.741 6.135 1.00 78.31 121 LYS A CA 1
ATOM 943 C C . LYS A 1 121 ? 4.719 -13.152 5.699 1.00 78.31 121 LYS A C 1
ATOM 945 O O . LYS A 1 121 ? 5.148 -14.122 6.307 1.00 78.31 121 LYS A O 1
ATOM 950 N N . THR A 1 122 ? 3.847 -13.256 4.698 1.00 76.62 122 THR A N 1
ATOM 951 C CA . THR A 1 122 ? 3.343 -14.515 4.134 1.00 76.62 122 THR A CA 1
ATOM 952 C C . THR A 1 122 ? 4.152 -15.004 2.932 1.00 76.62 122 THR A C 1
ATOM 954 O O . THR A 1 122 ? 3.731 -15.954 2.280 1.00 76.62 122 THR A O 1
ATOM 957 N N . ALA A 1 123 ? 5.257 -14.342 2.581 1.00 78.56 123 ALA A N 1
ATOM 958 C CA . ALA A 1 123 ? 6.110 -14.780 1.486 1.00 78.56 123 ALA A CA 1
ATOM 959 C C . ALA A 1 123 ? 6.723 -16.158 1.786 1.00 78.56 123 ALA A C 1
ATOM 961 O O . ALA A 1 123 ? 7.136 -16.431 2.912 1.00 78.56 123 ALA A O 1
ATOM 962 N N . LEU A 1 124 ? 6.781 -17.013 0.758 1.00 70.06 124 LEU A N 1
ATOM 963 C CA . LEU A 1 124 ? 7.288 -18.390 0.842 1.00 70.06 124 LEU A CA 1
ATOM 964 C C . LEU A 1 124 ? 8.771 -18.461 1.248 1.00 70.06 124 LEU A C 1
ATOM 966 O O . LEU A 1 124 ? 9.212 -19.471 1.788 1.00 70.06 124 LEU A O 1
ATOM 970 N N . ASP A 1 125 ? 9.517 -17.377 1.032 1.00 66.69 125 ASP A N 1
ATOM 971 C CA . ASP A 1 125 ? 10.855 -17.152 1.565 1.00 66.69 125 ASP A CA 1
ATOM 972 C C . ASP A 1 125 ? 10.996 -15.659 1.911 1.00 66.69 125 ASP A C 1
ATOM 974 O O . ASP A 1 125 ? 10.603 -14.783 1.136 1.00 66.69 125 ASP A O 1
ATOM 978 N N . ALA A 1 126 ? 11.525 -15.358 3.098 1.00 58.78 126 ALA A N 1
ATOM 979 C CA . ALA A 1 126 ? 11.719 -13.996 3.596 1.00 58.78 126 ALA A CA 1
ATOM 980 C C . ALA A 1 126 ? 12.942 -13.298 2.964 1.00 58.78 126 ALA A C 1
ATOM 982 O O . ALA A 1 126 ? 13.326 -12.209 3.396 1.00 58.78 126 ALA A O 1
ATOM 983 N N . SER A 1 127 ? 13.576 -13.908 1.954 1.00 58.91 127 SER A N 1
ATOM 984 C CA . SER A 1 127 ? 14.752 -13.362 1.284 1.00 58.91 127 SER A CA 1
ATOM 985 C C . SER A 1 127 ? 14.464 -12.800 -0.119 1.00 58.91 127 SER A C 1
ATOM 987 O O . SER A 1 127 ? 13.986 -13.486 -1.010 1.00 58.91 127 SER A O 1
ATOM 989 N N . ARG A 1 128 ? 14.830 -11.514 -0.261 1.00 69.88 128 ARG A N 1
ATOM 990 C CA . ARG A 1 128 ? 15.231 -10.726 -1.449 1.00 69.88 128 ARG A CA 1
ATOM 991 C C . ARG A 1 128 ? 14.314 -10.719 -2.686 1.00 69.88 128 ARG A C 1
ATOM 993 O O . ARG A 1 128 ? 13.838 -11.728 -3.174 1.00 69.88 128 ARG A O 1
ATOM 1000 N N . LEU A 1 129 ? 14.188 -9.523 -3.275 1.00 78.44 129 LEU A N 1
ATOM 1001 C CA . LEU A 1 129 ? 13.648 -9.332 -4.624 1.00 78.44 129 LEU A CA 1
ATOM 1002 C C . LEU A 1 129 ? 14.263 -10.340 -5.604 1.00 78.44 129 LEU A C 1
ATOM 1004 O O . LEU A 1 129 ? 15.477 -10.332 -5.821 1.00 78.44 129 LEU A O 1
ATOM 1008 N N . ILE A 1 130 ? 13.414 -11.164 -6.212 1.00 85.19 130 ILE A N 1
ATOM 1009 C CA . ILE A 1 130 ? 13.825 -12.134 -7.222 1.00 85.19 130 ILE A CA 1
ATOM 1010 C C . ILE A 1 130 ? 13.936 -11.397 -8.554 1.00 85.19 130 ILE A C 1
ATOM 1012 O O . ILE A 1 130 ? 12.948 -10.896 -9.086 1.00 85.19 130 ILE A O 1
ATOM 1016 N N . GLN A 1 131 ? 15.148 -11.330 -9.098 1.00 88.81 131 GLN A N 1
ATOM 1017 C CA . GLN A 1 131 ? 15.370 -10.828 -10.451 1.00 88.81 131 GLN A CA 1
ATOM 1018 C C . GLN A 1 131 ? 15.049 -11.948 -11.442 1.00 88.81 131 GLN A C 1
ATOM 1020 O O . GLN A 1 131 ? 15.856 -12.854 -11.645 1.00 88.81 131 GLN A O 1
ATOM 1025 N N . ALA A 1 132 ? 13.847 -11.907 -12.010 1.00 92.31 132 ALA A N 1
ATOM 1026 C CA . ALA A 1 132 ? 13.395 -12.848 -13.025 1.00 92.31 132 ALA A CA 1
ATOM 1027 C C . ALA A 1 132 ? 13.566 -12.259 -14.431 1.00 92.31 132 ALA A C 1
ATOM 1029 O O . ALA A 1 132 ? 13.413 -11.055 -14.634 1.00 92.31 132 ALA A O 1
ATOM 1030 N N . THR A 1 133 ? 13.865 -13.107 -15.415 1.00 95.81 133 THR A N 1
ATOM 1031 C CA . THR A 1 133 ? 13.982 -12.686 -16.819 1.00 95.81 133 THR A CA 1
ATOM 1032 C C . THR A 1 133 ? 12.672 -12.932 -17.551 1.00 95.81 133 THR A C 1
ATOM 1034 O O . THR A 1 133 ? 12.157 -14.046 -17.538 1.00 95.81 133 THR A O 1
ATOM 1037 N N . LEU A 1 134 ? 12.147 -11.908 -18.221 1.00 96.62 134 LEU A N 1
ATOM 1038 C CA . LEU A 1 134 ? 10.979 -12.029 -19.088 1.00 96.62 134 LEU A CA 1
ATOM 1039 C C . LEU A 1 134 ? 11.333 -12.838 -20.342 1.00 96.62 134 LEU A C 1
ATOM 1041 O O . LEU A 1 134 ? 12.066 -12.352 -21.201 1.00 96.62 134 LEU A O 1
ATOM 1045 N N . THR A 1 135 ? 10.815 -14.059 -20.455 1.00 97.88 135 THR A N 1
ATOM 1046 C CA . THR A 1 135 ? 11.059 -14.942 -21.609 1.00 97.88 135 THR A CA 1
ATOM 1047 C C . THR A 1 135 ? 9.936 -14.898 -22.631 1.00 97.88 135 THR A C 1
ATOM 1049 O O . THR A 1 135 ? 10.178 -15.138 -23.812 1.00 97.88 135 THR A O 1
ATOM 1052 N N . LYS A 1 136 ? 8.714 -14.564 -22.203 1.00 98.00 136 LYS A N 1
ATOM 1053 C CA . LYS A 1 136 ? 7.553 -14.444 -23.087 1.00 98.00 136 LYS A CA 1
ATOM 1054 C C . LYS A 1 136 ? 6.649 -13.301 -22.648 1.00 98.00 136 LYS A C 1
ATOM 1056 O O . LYS A 1 136 ? 6.405 -13.133 -21.458 1.00 98.00 136 LYS A O 1
ATOM 1061 N N . ASN A 1 137 ? 6.145 -12.540 -23.616 1.00 97.38 137 ASN A N 1
ATOM 1062 C CA . ASN A 1 137 ? 5.149 -11.490 -23.419 1.00 97.38 137 ASN A CA 1
ATOM 1063 C C . ASN A 1 137 ? 4.248 -11.439 -24.657 1.00 97.38 137 ASN A C 1
ATOM 1065 O O . ASN A 1 137 ? 4.606 -10.834 -25.666 1.00 97.38 137 ASN A O 1
ATOM 1069 N N . GLU A 1 138 ? 3.122 -12.141 -24.605 1.00 97.56 138 GLU A N 1
ATOM 1070 C CA . GLU A 1 138 ? 2.230 -12.346 -25.746 1.00 97.56 138 GLU A CA 1
ATOM 1071 C C . GLU A 1 138 ? 0.835 -11.818 -25.424 1.00 97.56 138 GLU A C 1
ATOM 1073 O O . GLU A 1 138 ? 0.275 -12.130 -24.376 1.00 97.56 138 GLU A O 1
ATOM 1078 N N . ARG A 1 139 ? 0.253 -11.031 -26.330 1.00 96.88 139 ARG A N 1
ATOM 1079 C CA . ARG A 1 139 ? -1.128 -10.572 -26.182 1.00 96.88 139 ARG A CA 1
ATOM 1080 C C . ARG A 1 139 ? -2.096 -11.720 -26.477 1.00 96.88 139 ARG A C 1
ATOM 1082 O O . ARG A 1 139 ? -2.010 -12.349 -27.524 1.00 96.88 139 ARG A O 1
ATOM 1089 N N . LEU A 1 140 ? -3.024 -11.955 -25.553 1.00 97.00 140 LEU A N 1
ATOM 1090 C CA . LEU A 1 140 ? -4.074 -12.971 -25.655 1.00 97.00 140 LEU A CA 1
ATOM 1091 C C . LEU A 1 140 ? -5.344 -12.436 -26.322 1.00 97.00 140 LEU A C 1
ATOM 1093 O O . LEU A 1 140 ? -6.075 -13.190 -26.958 1.00 97.00 140 LEU A O 1
ATOM 1097 N N . THR A 1 141 ? -5.636 -11.145 -26.159 1.00 95.81 141 THR A N 1
ATOM 1098 C CA . THR A 1 141 ? -6.800 -10.508 -26.785 1.00 95.81 141 THR A CA 1
ATOM 1099 C C . THR A 1 141 ? -6.525 -10.129 -28.237 1.00 95.81 141 THR A C 1
ATOM 1101 O O . THR A 1 141 ? -5.393 -9.826 -28.615 1.00 95.81 141 THR A O 1
ATOM 1104 N N . ALA A 1 142 ? -7.578 -10.076 -29.055 1.00 94.62 142 ALA A N 1
ATOM 1105 C CA . ALA A 1 142 ? -7.477 -9.600 -30.432 1.00 94.62 142 ALA A CA 1
ATOM 1106 C C . ALA A 1 142 ? -6.916 -8.166 -30.494 1.00 94.62 142 ALA A C 1
ATOM 1108 O O . ALA A 1 142 ? -7.086 -7.381 -29.556 1.00 94.62 142 ALA A O 1
ATOM 1109 N N . ALA A 1 143 ? -6.225 -7.830 -31.586 1.00 93.19 143 ALA A N 1
ATOM 1110 C CA . ALA A 1 143 ? -5.523 -6.551 -31.734 1.00 93.19 143 ALA A CA 1
ATOM 1111 C C . ALA A 1 143 ? -6.467 -5.335 -31.734 1.00 93.19 143 ALA A C 1
ATOM 1113 O O . ALA A 1 143 ? -6.083 -4.257 -31.290 1.00 93.19 143 ALA A O 1
ATOM 1114 N N . ASP A 1 144 ? -7.696 -5.526 -32.205 1.00 94.38 144 ASP A N 1
ATOM 1115 C CA . ASP A 1 144 ? -8.770 -4.534 -32.272 1.00 94.38 144 ASP A CA 1
ATOM 1116 C C . ASP A 1 144 ? -9.620 -4.466 -30.992 1.00 94.38 144 ASP A C 1
ATOM 1118 O O . ASP A 1 144 ? -10.473 -3.589 -30.858 1.00 94.38 144 ASP A O 1
ATOM 1122 N N . TRP A 1 145 ? -9.379 -5.354 -30.022 1.00 95.50 145 TRP A N 1
ATOM 1123 C CA . TRP A 1 145 ? -10.049 -5.299 -28.727 1.00 95.50 145 TRP A CA 1
ATOM 1124 C C . TRP A 1 145 ? -9.472 -4.184 -27.846 1.00 95.50 145 TRP A C 1
ATOM 1126 O O . TRP A 1 145 ? -8.259 -3.966 -27.796 1.00 95.50 145 TRP A O 1
ATOM 1136 N N . SER A 1 146 ? -10.336 -3.496 -27.100 1.00 94.00 146 SER A N 1
ATOM 1137 C CA . SER A 1 146 ? -9.939 -2.348 -26.273 1.00 94.00 146 SER A CA 1
ATOM 1138 C C . SER A 1 146 ? -9.092 -2.729 -25.054 1.00 94.00 146 SER A C 1
ATOM 1140 O O . SER A 1 146 ? -8.274 -1.928 -24.608 1.00 94.00 146 SER A O 1
ATOM 1142 N N . GLN A 1 147 ? -9.258 -3.941 -24.517 1.00 95.00 147 GLN A N 1
ATOM 1143 C CA . GLN A 1 147 ? -8.485 -4.430 -23.372 1.00 95.00 147 GLN A CA 1
ATOM 1144 C C . GLN A 1 147 ? -7.277 -5.256 -23.840 1.00 95.00 147 GLN A C 1
ATOM 1146 O O . GLN A 1 147 ? -7.427 -6.257 -24.543 1.00 95.00 147 GLN A O 1
ATOM 1151 N N . ASP A 1 148 ? -6.072 -4.867 -23.425 1.00 94.50 148 ASP A N 1
ATOM 1152 C CA . ASP A 1 148 ? -4.835 -5.617 -23.675 1.00 94.50 148 ASP A CA 1
ATOM 1153 C C . ASP A 1 148 ? -4.585 -6.591 -22.512 1.00 94.50 148 ASP A C 1
ATOM 1155 O O . ASP A 1 148 ? -4.211 -6.178 -21.415 1.00 94.50 148 ASP A O 1
ATOM 1159 N N . VAL A 1 149 ? -4.838 -7.884 -22.736 1.00 96.31 149 VAL A N 1
ATOM 1160 C CA . VAL A 1 149 ? -4.533 -8.953 -21.770 1.00 96.31 149 VAL A CA 1
ATOM 1161 C C . VAL A 1 149 ? -3.344 -9.737 -22.300 1.00 96.31 149 VAL A C 1
ATOM 1163 O O . VAL A 1 149 ? -3.367 -10.163 -23.456 1.00 96.31 149 VAL A O 1
ATOM 1166 N N . ARG A 1 150 ? -2.320 -9.958 -21.467 1.00 96.81 150 ARG A N 1
ATOM 1167 C CA . ARG A 1 150 ? -1.077 -10.621 -21.882 1.00 96.81 150 ARG A CA 1
ATOM 1168 C C . ARG A 1 150 ? -0.750 -11.858 -21.061 1.00 96.81 150 ARG A C 1
ATOM 1170 O O . ARG A 1 150 ? -0.955 -11.884 -19.851 1.00 96.81 150 ARG A O 1
ATOM 1177 N N . HIS A 1 151 ? -0.192 -12.853 -21.740 1.00 97.12 151 HIS A N 1
ATOM 1178 C CA . HIS A 1 151 ? 0.485 -14.002 -21.156 1.00 97.12 151 HIS A CA 1
ATOM 1179 C C . HIS A 1 151 ? 1.972 -13.692 -21.002 1.00 97.12 151 HIS A C 1
ATOM 1181 O O . HIS A 1 151 ? 2.643 -13.310 -21.965 1.00 97.12 151 HIS A O 1
ATOM 1187 N N . ILE A 1 152 ? 2.472 -13.859 -19.781 1.00 97.25 152 ILE A N 1
ATOM 1188 C CA . ILE A 1 152 ? 3.837 -13.522 -19.392 1.00 97.25 152 ILE A CA 1
ATOM 1189 C C . ILE A 1 152 ? 4.514 -14.770 -18.830 1.00 97.25 152 ILE A C 1
ATOM 1191 O O . ILE A 1 152 ? 3.970 -15.423 -17.942 1.00 97.25 152 ILE A O 1
ATOM 1195 N N . GLU A 1 153 ? 5.719 -15.069 -19.311 1.00 97.25 153 GLU A N 1
ATOM 1196 C CA . GLU A 1 153 ? 6.577 -16.114 -18.745 1.00 97.25 153 GLU A CA 1
ATOM 1197 C C . GLU A 1 153 ? 7.850 -15.487 -18.187 1.00 97.25 153 GLU A C 1
ATOM 1199 O O . GLU A 1 153 ? 8.508 -14.677 -18.848 1.00 97.25 153 GLU A O 1
ATOM 1204 N N . LEU A 1 154 ? 8.178 -15.861 -16.951 1.00 95.88 154 LEU A N 1
ATOM 1205 C CA . LEU A 1 154 ? 9.335 -15.372 -16.218 1.00 95.88 154 LEU A CA 1
ATOM 1206 C C . LEU A 1 154 ? 10.257 -16.552 -15.903 1.00 95.88 154 LEU A C 1
ATOM 1208 O O . LEU A 1 154 ? 9.888 -17.452 -15.148 1.00 95.88 154 LEU A O 1
ATOM 1212 N N . ALA A 1 155 ? 11.470 -16.539 -16.449 1.00 95.69 155 ALA A N 1
ATOM 1213 C CA . ALA A 1 155 ? 12.523 -17.453 -16.033 1.00 95.69 155 ALA A CA 1
ATOM 1214 C C . ALA A 1 155 ? 13.073 -17.005 -14.674 1.00 95.69 155 ALA A C 1
ATOM 1216 O O . ALA A 1 155 ? 13.632 -15.911 -14.540 1.00 95.69 155 ALA A O 1
ATOM 1217 N N . LEU A 1 156 ? 12.899 -17.860 -13.667 1.00 93.00 156 LEU A N 1
ATOM 1218 C CA . LEU A 1 156 ? 13.391 -17.628 -12.314 1.00 93.00 156 LEU A CA 1
ATOM 1219 C C . LEU A 1 156 ? 14.846 -18.114 -12.174 1.00 93.00 156 LEU A C 1
ATOM 1221 O O . LEU A 1 156 ? 15.209 -19.132 -12.768 1.00 93.00 156 LEU A O 1
ATOM 1225 N N . PRO A 1 157 ? 15.690 -17.424 -11.386 1.00 91.12 157 PRO A N 1
ATOM 1226 C CA . PRO A 1 157 ? 17.034 -17.903 -11.080 1.00 91.12 157 PRO A CA 1
ATOM 1227 C C . PRO A 1 157 ? 16.982 -19.19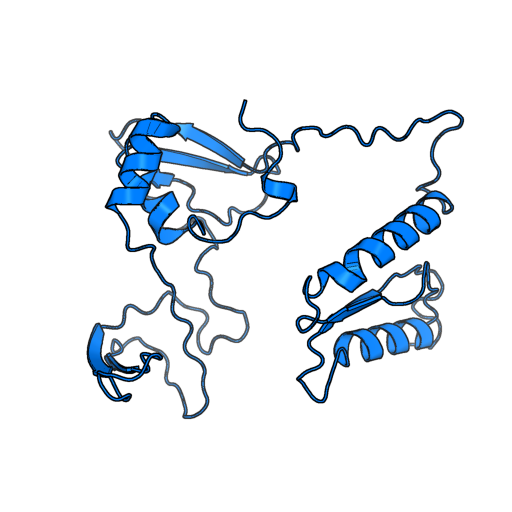8 -10.258 1.00 91.12 157 PRO A C 1
ATOM 1229 O O . PRO A 1 157 ? 16.023 -19.443 -9.532 1.00 91.12 157 PRO A O 1
ATOM 1232 N N . ALA A 1 158 ? 18.053 -19.996 -10.292 1.00 88.69 158 ALA A N 1
ATOM 1233 C CA . ALA A 1 158 ? 18.142 -21.250 -9.530 1.00 88.69 158 ALA A CA 1
ATOM 1234 C C . ALA A 1 158 ? 18.030 -21.064 -8.002 1.00 88.69 158 ALA A C 1
ATOM 1236 O O . ALA A 1 158 ? 17.744 -22.015 -7.284 1.00 88.69 158 ALA A O 1
ATOM 1237 N N . SER A 1 159 ? 18.261 -19.844 -7.508 1.00 86.50 159 SER A N 1
ATOM 1238 C CA . SER A 1 159 ? 18.093 -19.467 -6.103 1.00 86.50 159 SER A CA 1
ATOM 1239 C C . SER A 1 159 ? 16.655 -19.092 -5.727 1.00 86.50 159 SER A C 1
ATOM 1241 O O . SER A 1 159 ? 16.426 -18.706 -4.586 1.00 86.50 159 SER A O 1
ATOM 1243 N N . ALA A 1 160 ? 15.712 -19.093 -6.673 1.00 86.56 160 ALA A N 1
ATOM 1244 C CA . ALA A 1 160 ? 14.326 -18.735 -6.396 1.00 86.56 160 ALA A CA 1
ATOM 1245 C C . ALA A 1 160 ? 13.625 -19.821 -5.555 1.00 86.56 160 ALA A C 1
ATOM 1247 O O . ALA A 1 160 ? 13.922 -21.008 -5.718 1.00 86.56 160 ALA A O 1
ATOM 1248 N N . PRO A 1 161 ? 12.679 -19.436 -4.680 1.00 86.00 161 PRO A N 1
ATOM 1249 C CA . PRO A 1 161 ? 11.901 -20.385 -3.902 1.00 86.00 161 PRO A CA 1
ATOM 1250 C C . PRO A 1 161 ? 11.014 -21.246 -4.805 1.00 86.00 161 PRO A C 1
ATOM 1252 O O . PRO A 1 161 ? 10.565 -20.825 -5.875 1.00 86.00 161 PRO A O 1
ATOM 1255 N N . VAL A 1 162 ? 10.733 -22.459 -4.337 1.00 88.62 162 VAL A N 1
ATOM 1256 C CA . VAL A 1 162 ? 9.764 -23.351 -4.978 1.00 88.62 162 VAL A CA 1
ATOM 1257 C C . VAL A 1 162 ? 8.359 -22.802 -4.735 1.00 88.62 162 VAL A C 1
ATOM 1259 O O . VAL A 1 162 ? 8.010 -22.490 -3.598 1.00 88.62 162 VAL A O 1
ATOM 1262 N N . TYR A 1 163 ? 7.556 -22.711 -5.794 1.00 89.31 163 TYR A N 1
ATOM 1263 C CA . TYR A 1 163 ? 6.153 -22.301 -5.736 1.00 89.31 163 TYR A CA 1
ATOM 1264 C C . TYR A 1 163 ? 5.243 -23.408 -6.284 1.00 89.31 163 TYR A C 1
ATOM 1266 O O . TYR A 1 163 ? 5.683 -24.307 -7.004 1.00 89.31 163 TYR A O 1
ATOM 1274 N N . SER A 1 164 ? 3.965 -23.338 -5.933 1.00 93.12 164 SER A N 1
ATOM 1275 C CA . SER A 1 164 ? 2.890 -24.234 -6.350 1.00 93.12 164 SER A CA 1
ATOM 1276 C C . SER A 1 164 ? 1.822 -23.487 -7.149 1.00 93.12 164 SER A C 1
ATOM 1278 O O . SER A 1 164 ? 1.685 -22.265 -7.078 1.00 93.12 164 SER A O 1
ATOM 1280 N N . ALA A 1 165 ? 1.023 -24.225 -7.922 1.00 94.19 165 ALA A N 1
ATOM 1281 C CA . ALA A 1 165 ? -0.121 -23.644 -8.616 1.00 94.19 165 ALA A CA 1
ATOM 1282 C C . ALA A 1 165 ? -1.109 -23.026 -7.609 1.00 94.19 165 ALA A C 1
ATOM 1284 O O . ALA A 1 165 ? -1.527 -23.687 -6.659 1.00 94.19 165 ALA A O 1
ATOM 1285 N N . GLY A 1 166 ? -1.488 -21.768 -7.841 1.00 91.69 166 GLY A N 1
ATOM 1286 C CA . GLY A 1 166 ? -2.321 -20.981 -6.927 1.00 91.69 166 GLY A CA 1
ATOM 1287 C C . GLY A 1 166 ? -1.537 -20.005 -6.046 1.00 91.69 166 GLY A C 1
ATOM 1288 O O . GLY A 1 166 ? -2.158 -19.130 -5.444 1.00 91.69 166 GLY A O 1
ATOM 1289 N N . ASP A 1 167 ? -0.204 -20.100 -6.011 1.00 90.44 167 ASP A N 1
ATOM 1290 C CA . ASP A 1 167 ? 0.632 -19.092 -5.361 1.00 90.44 167 ASP A CA 1
ATOM 1291 C C . ASP A 1 167 ? 0.589 -17.755 -6.112 1.00 90.44 167 ASP A C 1
ATOM 1293 O O . ASP A 1 167 ? 0.306 -17.678 -7.310 1.00 90.44 167 ASP A O 1
ATOM 1297 N N . ILE A 1 168 ? 0.881 -16.680 -5.381 1.00 88.38 168 ILE A N 1
ATOM 1298 C CA . ILE A 1 168 ? 0.818 -15.307 -5.883 1.00 88.38 168 ILE A CA 1
ATOM 1299 C C . ILE A 1 168 ? 2.239 -14.774 -6.062 1.00 88.38 168 ILE A C 1
ATOM 1301 O O . ILE A 1 168 ? 3.031 -14.763 -5.119 1.00 88.38 168 ILE A O 1
ATOM 1305 N N . ALA A 1 169 ? 2.538 -14.265 -7.256 1.00 88.19 169 ALA A N 1
ATOM 1306 C CA . ALA A 1 169 ? 3.752 -13.501 -7.518 1.00 88.19 169 ALA A CA 1
ATOM 1307 C C . ALA A 1 169 ? 3.495 -12.000 -7.300 1.00 88.19 169 ALA A C 1
ATOM 1309 O O . ALA A 1 169 ? 2.562 -11.437 -7.872 1.00 88.19 169 ALA A O 1
ATOM 1310 N N . LEU A 1 170 ? 4.342 -11.344 -6.501 1.00 87.62 170 LEU A N 1
ATOM 1311 C CA . LEU A 1 170 ? 4.331 -9.889 -6.335 1.00 87.62 170 LEU A CA 1
ATOM 1312 C C . LEU A 1 170 ? 5.330 -9.256 -7.309 1.00 87.62 170 LEU A C 1
ATOM 1314 O O . LEU A 1 170 ? 6.533 -9.503 -7.217 1.00 87.62 170 LEU A O 1
ATOM 1318 N N . LEU A 1 171 ? 4.829 -8.437 -8.231 1.00 89.12 171 LEU A N 1
ATOM 1319 C CA . LEU A 1 171 ? 5.643 -7.704 -9.198 1.00 89.12 171 LEU A CA 1
ATOM 1320 C C . LEU A 1 171 ? 5.816 -6.258 -8.734 1.00 89.12 171 LEU A C 1
ATOM 1322 O O . LEU A 1 171 ? 4.837 -5.592 -8.407 1.00 89.12 171 LEU A O 1
ATOM 1326 N N . TYR A 1 172 ? 7.056 -5.773 -8.740 1.00 88.44 172 TYR A N 1
ATOM 1327 C CA . TYR A 1 172 ? 7.371 -4.383 -8.423 1.00 88.44 172 TYR A CA 1
ATOM 1328 C C . TYR A 1 172 ? 7.549 -3.589 -9.723 1.00 88.44 172 TYR A C 1
ATOM 1330 O O . TYR A 1 172 ? 8.509 -3.854 -10.452 1.00 88.44 172 TYR A O 1
ATOM 1338 N N . PRO A 1 173 ? 6.630 -2.665 -10.053 1.00 91.12 173 PRO A N 1
ATOM 1339 C CA . PRO A 1 173 ? 6.726 -1.869 -11.267 1.00 91.12 173 PRO A CA 1
ATOM 1340 C C . PRO A 1 173 ? 7.744 -0.732 -11.118 1.00 91.12 173 PRO A C 1
ATOM 1342 O O . PRO A 1 173 ? 8.050 -0.283 -10.016 1.00 91.12 173 PRO A O 1
ATOM 1345 N N . GLU A 1 174 ? 8.209 -0.222 -12.256 1.00 92.56 174 GLU A N 1
ATOM 1346 C CA . GLU A 1 174 ? 8.895 1.066 -12.341 1.00 92.56 174 GLU A CA 1
ATOM 1347 C C . GLU A 1 174 ? 8.099 1.992 -13.259 1.00 92.56 174 GLU A C 1
ATOM 1349 O O . GLU A 1 174 ? 7.545 1.557 -14.272 1.00 92.56 174 GLU A O 1
ATOM 1354 N N . ASN A 1 175 ? 8.076 3.282 -12.938 1.00 94.88 175 ASN A N 1
ATOM 1355 C CA . ASN A 1 175 ? 7.512 4.294 -13.817 1.00 94.88 175 ASN A CA 1
ATOM 1356 C C . ASN A 1 175 ? 8.357 4.399 -15.100 1.00 94.88 175 ASN A C 1
ATOM 1358 O O . ASN A 1 175 ? 9.568 4.644 -15.044 1.00 94.88 175 ASN A O 1
ATOM 1362 N N . VAL A 1 176 ? 7.712 4.214 -16.256 1.00 94.56 176 VAL A N 1
ATOM 1363 C CA . VAL A 1 176 ? 8.389 4.096 -17.563 1.00 94.56 176 VAL A CA 1
ATOM 1364 C C . VAL A 1 176 ? 8.441 5.393 -18.372 1.00 94.56 176 VAL A C 1
ATOM 1366 O O . VAL A 1 176 ? 9.288 5.511 -19.255 1.00 94.56 176 VAL A O 1
ATOM 1369 N N . ASP A 1 177 ? 7.590 6.383 -18.080 1.00 95.62 177 ASP A N 1
ATOM 1370 C CA . ASP A 1 177 ? 7.631 7.693 -18.748 1.00 95.62 177 ASP A CA 1
ATOM 1371 C C . ASP A 1 177 ? 8.722 8.587 -18.134 1.00 95.62 177 ASP A C 1
ATOM 1373 O O . ASP A 1 177 ? 8.475 9.553 -17.407 1.00 95.62 177 ASP A O 1
ATOM 1377 N N . VAL A 1 178 ? 9.969 8.211 -18.426 1.00 95.44 178 VAL A N 1
ATOM 1378 C CA . VAL A 1 178 ? 11.177 8.901 -17.960 1.00 95.44 178 VAL A CA 1
ATOM 1379 C C . VAL A 1 178 ? 11.223 10.338 -18.476 1.00 95.44 178 VAL A C 1
ATOM 1381 O O . VAL A 1 178 ? 11.647 11.228 -17.753 1.00 95.44 178 VAL A O 1
ATOM 1384 N N . ALA A 1 179 ? 10.728 10.602 -19.688 1.00 96.31 179 ALA A N 1
ATOM 1385 C CA . ALA A 1 179 ? 10.757 11.940 -20.271 1.00 96.31 179 ALA A CA 1
ATOM 1386 C C . ALA A 1 179 ? 9.866 12.928 -19.504 1.00 96.31 179 ALA A C 1
ATOM 1388 O O . ALA A 1 179 ? 10.256 14.080 -19.298 1.00 96.31 179 ALA A O 1
ATOM 1389 N N . THR A 1 180 ? 8.676 12.500 -19.074 1.00 96.06 180 THR A N 1
ATOM 1390 C CA . THR A 1 180 ? 7.799 13.328 -18.236 1.00 96.06 180 THR A CA 1
ATOM 1391 C C . THR A 1 180 ? 8.387 13.526 -16.842 1.00 96.06 180 THR A C 1
ATOM 1393 O O . THR A 1 180 ? 8.387 14.656 -16.350 1.00 96.06 180 THR A O 1
ATOM 1396 N N . ILE A 1 181 ? 8.950 12.473 -16.238 1.00 96.38 181 ILE A N 1
ATOM 1397 C CA . ILE A 1 181 ? 9.633 12.557 -14.937 1.00 96.38 181 ILE A CA 1
ATOM 1398 C C . ILE A 1 181 ? 10.801 13.546 -14.998 1.00 96.38 181 ILE A C 1
ATOM 1400 O O . ILE A 1 181 ? 10.867 14.467 -14.186 1.00 96.38 181 ILE A O 1
ATOM 1404 N N . ASP A 1 182 ? 11.685 13.410 -15.984 1.00 96.62 182 ASP A N 1
ATOM 1405 C CA . ASP A 1 182 ? 12.855 14.270 -16.149 1.00 96.62 182 ASP A CA 1
ATOM 1406 C C . ASP A 1 182 ? 12.445 15.722 -16.404 1.00 96.62 182 ASP A C 1
ATOM 1408 O O . ASP A 1 182 ? 13.065 16.647 -15.875 1.00 96.62 182 ASP A O 1
ATOM 1412 N N . ARG A 1 183 ? 11.380 15.949 -17.183 1.00 96.50 183 ARG A N 1
ATOM 1413 C CA . ARG A 1 183 ? 10.841 17.294 -17.410 1.00 96.50 183 ARG A CA 1
ATOM 1414 C C . ARG A 1 183 ? 10.319 17.904 -16.115 1.00 96.50 183 ARG A C 1
ATOM 1416 O O . ARG A 1 183 ? 10.634 19.055 -15.844 1.00 96.50 183 ARG A O 1
ATOM 1423 N N . PHE A 1 184 ? 9.553 17.157 -15.323 1.00 95.38 184 PHE A N 1
ATOM 1424 C CA . PHE A 1 184 ? 9.031 17.629 -14.039 1.00 95.38 184 PHE A CA 1
ATOM 1425 C C . PHE A 1 184 ? 10.162 17.953 -13.053 1.00 95.38 184 PHE A C 1
ATOM 1427 O O . PHE A 1 184 ? 10.206 19.043 -12.481 1.00 95.38 184 PHE A O 1
ATOM 1434 N N . LEU A 1 185 ? 11.130 17.045 -12.926 1.00 96.31 185 LEU A N 1
ATOM 1435 C CA . LEU A 1 185 ? 12.317 17.211 -12.091 1.00 96.31 185 LEU A CA 1
ATOM 1436 C C . LEU A 1 185 ? 13.117 18.467 -12.470 1.00 96.31 185 LEU A C 1
ATOM 1438 O O . LEU A 1 185 ? 13.392 19.304 -11.613 1.00 96.31 185 LEU A O 1
ATOM 1442 N N . ASN A 1 186 ? 13.429 18.654 -13.754 1.00 96.56 186 ASN A N 1
ATOM 1443 C CA . ASN A 1 186 ? 14.226 19.795 -14.209 1.00 96.56 186 ASN A CA 1
ATOM 1444 C C . ASN A 1 186 ? 13.443 21.117 -14.228 1.00 96.56 186 ASN A C 1
ATOM 1446 O O . ASN A 1 186 ? 13.958 22.137 -13.782 1.00 96.56 186 ASN A O 1
ATOM 1450 N N . ALA A 1 187 ? 12.224 21.125 -14.772 1.00 94.75 187 ALA A N 1
ATOM 1451 C CA . ALA A 1 187 ? 11.489 22.361 -15.044 1.00 94.75 187 ALA A CA 1
ATOM 1452 C C . ALA A 1 187 ? 10.664 22.853 -13.850 1.00 94.75 187 ALA A C 1
ATOM 1454 O O . ALA A 1 187 ? 10.492 24.059 -13.694 1.00 94.75 187 ALA A O 1
ATOM 1455 N N . THR A 1 188 ? 10.145 21.943 -13.020 1.00 93.94 188 THR A N 1
ATOM 1456 C CA . THR A 1 188 ? 9.295 22.298 -11.874 1.00 93.94 188 THR A CA 1
ATOM 1457 C C . THR A 1 188 ? 10.093 22.317 -10.580 1.00 93.94 188 THR A C 1
ATOM 1459 O O . THR A 1 188 ? 10.041 23.305 -9.855 1.00 93.94 188 THR A O 1
ATOM 1462 N N . LEU A 1 189 ? 10.860 21.257 -10.303 1.00 92.88 189 LEU A N 1
ATOM 1463 C CA . LEU A 1 189 ? 11.606 21.131 -9.044 1.00 92.88 189 LEU A CA 1
ATOM 1464 C C . LEU A 1 189 ? 13.035 21.681 -9.109 1.00 92.88 189 LEU A C 1
ATOM 1466 O O . LEU A 1 189 ? 13.691 21.753 -8.074 1.00 92.88 189 LEU A O 1
ATOM 1470 N N . GLN A 1 190 ? 13.523 22.048 -10.302 1.00 95.44 190 GLN A N 1
ATOM 1471 C CA . GLN A 1 190 ? 14.905 22.505 -10.524 1.00 95.44 190 GLN A CA 1
ATOM 1472 C C . GLN A 1 190 ? 15.939 21.517 -9.954 1.00 95.44 190 GLN A C 1
ATOM 1474 O O . GLN A 1 190 ? 16.999 21.895 -9.456 1.00 95.44 190 GLN A O 1
ATOM 1479 N N . LEU A 1 191 ? 15.615 20.224 -10.032 1.00 94.94 191 LEU A N 1
ATOM 1480 C CA . LEU A 1 191 ? 16.352 19.128 -9.424 1.00 94.94 191 LEU A CA 1
ATOM 1481 C C . LEU A 1 191 ? 16.706 18.096 -10.502 1.00 94.94 191 LEU A C 1
ATOM 1483 O O . LEU A 1 191 ? 15.875 17.244 -10.806 1.00 94.94 191 LEU A O 1
ATOM 1487 N N . PRO A 1 192 ? 17.917 18.140 -11.091 1.00 95.56 192 PRO A N 1
ATOM 1488 C CA . PRO A 1 192 ? 18.303 17.197 -12.134 1.00 95.56 192 PRO A CA 1
ATOM 1489 C C . PRO A 1 192 ? 18.131 15.727 -11.709 1.00 95.56 192 PRO A C 1
ATOM 1491 O O . PRO A 1 192 ? 18.419 15.392 -10.557 1.00 95.56 192 PRO A O 1
ATOM 1494 N N . PRO A 1 193 ? 17.733 14.813 -12.616 1.00 95.62 193 PRO A N 1
ATOM 1495 C CA . PRO A 1 193 ? 17.501 13.405 -12.276 1.00 95.62 193 PRO A CA 1
ATOM 1496 C C . PRO A 1 193 ? 18.714 12.692 -11.671 1.00 95.62 193 PRO A C 1
ATOM 1498 O O . PRO A 1 193 ? 18.556 11.770 -10.876 1.00 95.62 193 PRO A O 1
ATOM 1501 N N . THR A 1 194 ? 19.925 13.130 -12.016 1.00 94.81 194 THR A N 1
ATOM 1502 C CA . THR A 1 194 ? 21.192 12.579 -11.516 1.00 94.81 194 THR A CA 1
ATOM 1503 C C . THR A 1 194 ? 21.593 13.116 -10.141 1.00 94.81 194 THR A C 1
ATOM 1505 O O . THR A 1 194 ? 22.614 12.693 -9.602 1.00 94.81 194 THR A O 1
ATOM 1508 N N . THR A 1 195 ? 20.841 14.061 -9.574 1.00 94.75 195 THR A N 1
ATOM 1509 C CA . THR A 1 195 ? 21.146 14.648 -8.267 1.00 94.75 195 THR A CA 1
ATOM 1510 C C . THR A 1 195 ? 20.949 13.619 -7.165 1.00 94.75 195 THR A C 1
ATOM 1512 O O . THR A 1 195 ? 19.886 13.008 -7.058 1.00 94.75 195 THR A O 1
ATOM 1515 N N . TRP A 1 196 ? 21.967 13.450 -6.323 1.00 94.31 196 TRP A N 1
ATOM 1516 C CA . TRP A 1 196 ? 21.908 12.566 -5.167 1.00 94.31 196 TRP A CA 1
ATOM 1517 C C . TRP A 1 196 ? 21.156 13.211 -4.006 1.00 94.31 196 TRP A C 1
ATOM 1519 O O . TRP A 1 196 ? 21.401 14.364 -3.645 1.00 94.31 196 TRP A O 1
ATOM 1529 N N . LEU A 1 197 ? 20.265 12.428 -3.406 1.00 94.12 197 LEU A N 1
ATOM 1530 C CA . LEU A 1 197 ? 19.421 12.804 -2.284 1.00 94.12 197 LEU A CA 1
ATOM 1531 C C . LEU A 1 197 ? 19.725 11.899 -1.091 1.00 94.12 197 LEU A C 1
ATOM 1533 O O . LEU A 1 197 ? 19.643 10.676 -1.203 1.00 94.12 197 LEU A O 1
ATOM 1537 N N . ALA A 1 198 ? 20.032 12.510 0.050 1.00 92.50 198 ALA A N 1
ATOM 1538 C CA . ALA A 1 198 ? 20.036 11.857 1.350 1.00 92.50 198 ALA A CA 1
ATOM 1539 C C . ALA A 1 198 ? 18.667 12.056 2.013 1.00 92.50 198 ALA A C 1
ATOM 1541 O O . ALA A 1 198 ? 18.218 13.197 2.159 1.00 92.50 198 ALA A O 1
ATOM 1542 N N . ILE A 1 199 ? 18.009 10.960 2.392 1.00 92.12 199 ILE A N 1
ATOM 1543 C CA . ILE A 1 199 ? 16.644 10.953 2.933 1.00 92.12 199 ILE A CA 1
ATOM 1544 C C . ILE A 1 199 ? 16.662 10.392 4.352 1.00 92.12 199 ILE A C 1
ATOM 1546 O O . ILE A 1 199 ? 17.153 9.291 4.593 1.00 92.12 199 ILE A O 1
ATOM 1550 N N . GLU A 1 200 ? 16.072 11.132 5.284 1.00 90.81 200 GLU A N 1
ATOM 1551 C CA . GLU A 1 200 ? 15.939 10.745 6.689 1.00 90.81 200 GLU A CA 1
ATOM 1552 C C . GLU A 1 200 ? 14.500 10.955 7.155 1.00 90.81 200 GLU A C 1
ATOM 1554 O O . GLU A 1 200 ? 13.817 11.867 6.685 1.00 90.81 200 GLU A O 1
ATOM 1559 N N . ARG A 1 201 ? 14.026 10.141 8.105 1.00 91.00 201 ARG A N 1
ATOM 1560 C CA . ARG A 1 201 ? 12.751 10.422 8.774 1.00 91.00 201 ARG A CA 1
ATOM 1561 C C . ARG A 1 201 ? 12.959 11.411 9.906 1.00 91.00 201 ARG A C 1
ATOM 1563 O O . ARG A 1 201 ? 13.858 11.239 10.724 1.00 91.00 201 ARG A O 1
ATOM 1570 N N . VAL A 1 202 ? 12.071 12.395 9.995 1.00 91.81 202 VAL A N 1
ATOM 1571 C CA . VAL A 1 202 ? 12.098 13.404 11.066 1.00 91.81 202 VAL A CA 1
ATOM 1572 C C . VAL A 1 202 ? 11.794 12.779 12.434 1.00 91.81 202 VAL A C 1
ATOM 1574 O O . VAL A 1 202 ? 12.303 13.234 13.451 1.00 91.81 202 VAL A O 1
ATOM 1577 N N . ASP A 1 203 ? 11.004 11.703 12.461 1.00 89.00 203 ASP A N 1
ATOM 1578 C CA . ASP A 1 203 ? 10.591 10.999 13.681 1.00 89.00 203 ASP A CA 1
ATOM 1579 C C . ASP A 1 203 ? 11.611 9.963 14.197 1.00 89.00 203 ASP A C 1
ATOM 1581 O O . ASP A 1 203 ? 11.368 9.333 15.224 1.00 89.00 203 ASP A O 1
ATOM 1585 N N . GLY A 1 204 ? 12.734 9.760 13.496 1.00 83.81 204 GLY A N 1
ATOM 1586 C CA . GLY A 1 204 ? 13.770 8.786 13.864 1.00 83.81 204 GLY A CA 1
ATOM 1587 C C . GLY A 1 204 ? 13.379 7.313 13.682 1.00 83.81 204 GLY A C 1
ATOM 1588 O O . GLY A 1 204 ? 14.158 6.430 14.043 1.00 83.81 204 GLY A O 1
ATOM 1589 N N . ASN A 1 205 ? 12.200 7.021 13.122 1.00 85.69 205 ASN A N 1
ATOM 1590 C CA . ASN A 1 205 ? 11.782 5.650 12.833 1.00 85.69 205 ASN A CA 1
ATOM 1591 C C . ASN A 1 205 ? 12.594 5.039 11.677 1.00 85.69 205 ASN A C 1
ATOM 1593 O O . ASN A 1 205 ? 13.262 5.738 10.913 1.00 85.69 205 ASN A O 1
ATOM 1597 N N . ALA A 1 206 ? 12.486 3.717 11.508 1.00 81.88 206 ALA A N 1
ATOM 1598 C CA . ALA A 1 206 ? 13.089 3.012 10.379 1.00 81.88 206 ALA A CA 1
ATOM 1599 C C . ALA A 1 206 ? 12.626 3.597 9.031 1.00 81.88 206 ALA A C 1
ATOM 1601 O O . ALA A 1 206 ? 11.451 3.937 8.846 1.00 81.88 206 ALA A O 1
ATOM 1602 N N . LEU A 1 207 ? 13.568 3.711 8.094 1.00 84.12 207 LEU A N 1
ATOM 1603 C CA . LEU A 1 207 ? 13.335 4.331 6.800 1.00 84.12 207 LEU A CA 1
ATOM 1604 C C . LEU A 1 207 ? 12.614 3.355 5.857 1.00 84.12 207 LEU A C 1
ATOM 1606 O O . LEU A 1 207 ? 13.057 2.234 5.620 1.00 84.12 207 LEU A O 1
ATOM 1610 N N . ASP A 1 208 ? 11.488 3.799 5.314 1.00 87.44 208 ASP A N 1
ATOM 1611 C CA . ASP A 1 208 ? 10.706 3.090 4.298 1.00 87.44 208 ASP A CA 1
ATOM 1612 C C . ASP A 1 208 ? 11.188 3.404 2.873 1.00 87.44 208 ASP A C 1
ATOM 1614 O O . ASP A 1 208 ? 10.929 2.626 1.966 1.00 87.44 208 ASP A O 1
ATOM 1618 N N . LEU A 1 209 ? 11.942 4.488 2.676 1.00 89.94 209 LEU A N 1
ATOM 1619 C CA . LEU A 1 209 ? 12.576 4.887 1.413 1.00 89.94 209 LEU A CA 1
ATOM 1620 C C . LEU A 1 209 ? 14.089 4.618 1.432 1.00 89.94 209 LEU A C 1
ATOM 1622 O O . LEU A 1 209 ? 14.663 4.465 2.501 1.00 89.94 209 LEU A O 1
ATOM 1626 N N . PRO A 1 210 ? 14.788 4.552 0.292 1.00 89.50 210 PRO A N 1
ATOM 1627 C CA . PRO A 1 210 ? 16.245 4.448 0.305 1.00 89.50 210 PRO A CA 1
ATOM 1628 C C . PRO A 1 210 ? 16.885 5.679 0.979 1.00 89.50 210 PRO A C 1
ATOM 1630 O O . PRO A 1 210 ? 16.501 6.807 0.670 1.00 89.50 210 PRO A O 1
ATOM 1633 N N . PRO A 1 211 ? 17.887 5.497 1.863 1.00 89.44 211 PRO A N 1
ATOM 1634 C CA . PRO A 1 211 ? 18.542 6.608 2.567 1.00 89.44 211 PRO A CA 1
ATOM 1635 C C . PRO A 1 211 ? 19.383 7.487 1.644 1.00 89.44 211 PRO A C 1
ATOM 1637 O O . PRO A 1 211 ? 19.687 8.625 1.983 1.00 89.44 211 PRO A O 1
ATOM 1640 N N . LEU A 1 212 ? 19.796 6.939 0.501 1.00 90.94 212 LEU A N 1
ATOM 1641 C CA . LEU A 1 212 ? 20.664 7.581 -0.467 1.00 90.94 212 LEU A CA 1
ATOM 1642 C C . LEU A 1 212 ? 20.265 7.100 -1.858 1.00 90.94 212 LEU A C 1
ATOM 1644 O O . LEU A 1 212 ? 20.390 5.912 -2.162 1.00 90.94 212 LEU A O 1
ATOM 1648 N N . VAL A 1 213 ? 19.729 8.004 -2.671 1.00 92.44 213 VAL A N 1
ATOM 1649 C CA . VAL A 1 213 ? 19.141 7.685 -3.979 1.00 92.44 213 VAL A CA 1
ATOM 1650 C C . VAL A 1 213 ? 19.230 8.892 -4.901 1.00 92.44 213 VAL A C 1
ATOM 1652 O O . VAL A 1 213 ? 19.254 10.030 -4.435 1.00 92.44 213 VAL A O 1
ATOM 1655 N N . THR A 1 214 ? 19.269 8.675 -6.211 1.00 94.38 214 THR A N 1
ATOM 1656 C CA . THR A 1 214 ? 19.145 9.789 -7.158 1.00 94.38 214 THR A CA 1
ATOM 1657 C C . THR A 1 214 ? 17.694 10.275 -7.254 1.00 94.38 214 THR A C 1
ATOM 1659 O O . THR A 1 214 ? 16.754 9.500 -7.065 1.00 94.38 214 THR A O 1
ATOM 1662 N N . ALA A 1 215 ? 17.482 11.553 -7.573 1.00 95.81 215 ALA A N 1
ATOM 1663 C C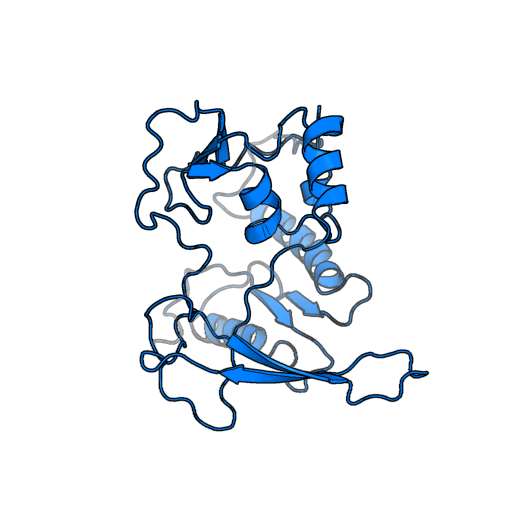A . ALA A 1 215 ? 16.142 12.117 -7.752 1.00 95.81 215 ALA A CA 1
ATOM 1664 C C . ALA A 1 215 ? 15.324 11.352 -8.811 1.00 95.81 215 ALA A C 1
ATOM 1666 O O . ALA A 1 215 ? 14.141 11.072 -8.610 1.00 95.81 215 ALA A O 1
ATOM 1667 N N . GLY A 1 216 ? 15.971 10.948 -9.908 1.00 95.62 216 GLY A N 1
ATOM 1668 C CA . GLY A 1 216 ? 15.359 10.139 -10.959 1.00 95.62 216 GLY A CA 1
ATOM 1669 C C . GLY A 1 216 ? 14.953 8.748 -10.473 1.00 95.62 216 GLY A C 1
ATOM 1670 O O . GLY A 1 216 ? 13.829 8.317 -10.719 1.00 95.62 216 GLY A O 1
ATOM 1671 N N . GLU A 1 217 ? 15.820 8.040 -9.744 1.00 94.12 217 GLU A N 1
ATOM 1672 C CA . GLU A 1 217 ? 15.475 6.725 -9.186 1.00 94.12 217 GLU A CA 1
ATOM 1673 C C . GLU A 1 217 ? 14.365 6.810 -8.137 1.00 94.12 217 GLU A C 1
ATOM 1675 O O . GLU A 1 217 ? 13.492 5.941 -8.125 1.00 94.12 217 GLU A O 1
ATOM 1680 N N . LEU A 1 218 ? 14.353 7.858 -7.303 1.00 95.25 218 LEU A N 1
ATOM 1681 C CA . LEU A 1 218 ? 13.285 8.108 -6.333 1.00 95.25 218 LEU A CA 1
ATOM 1682 C C . LEU A 1 218 ? 11.919 8.184 -7.033 1.00 95.25 218 LEU A C 1
ATOM 1684 O O . LEU A 1 218 ? 11.008 7.428 -6.693 1.00 95.25 218 LEU A O 1
ATOM 1688 N N . MET A 1 219 ? 11.806 9.032 -8.060 1.00 95.50 219 MET A N 1
ATOM 1689 C CA . MET A 1 219 ? 10.574 9.205 -8.841 1.00 95.50 219 MET A CA 1
ATOM 1690 C C . MET A 1 219 ? 10.199 7.955 -9.642 1.00 95.50 219 MET A C 1
ATOM 1692 O O . MET A 1 219 ? 9.021 7.659 -9.825 1.00 95.50 219 MET A O 1
ATOM 1696 N N . ARG A 1 220 ? 11.188 7.203 -10.137 1.00 94.94 220 ARG A N 1
ATOM 1697 C CA . ARG A 1 220 ? 10.932 6.036 -10.987 1.00 94.94 220 ARG A CA 1
ATOM 1698 C C . ARG A 1 220 ? 10.522 4.789 -10.220 1.00 94.94 220 ARG A C 1
ATOM 1700 O O . ARG A 1 220 ? 9.732 4.007 -10.739 1.00 94.94 220 ARG A O 1
ATOM 1707 N N . LYS A 1 221 ? 11.092 4.574 -9.034 1.00 92.19 221 LYS A N 1
ATOM 1708 C CA . LYS A 1 221 ? 11.028 3.278 -8.343 1.00 92.19 221 LYS A CA 1
ATOM 1709 C C . LYS A 1 221 ? 10.298 3.310 -7.005 1.00 92.19 221 LYS A C 1
ATOM 1711 O O . LYS A 1 221 ? 9.940 2.251 -6.507 1.00 92.19 221 LYS A O 1
ATOM 1716 N N . TYR A 1 222 ? 10.122 4.482 -6.399 1.00 92.44 222 TYR A N 1
ATOM 1717 C CA . TYR A 1 222 ? 9.666 4.570 -5.008 1.00 92.44 222 TYR A CA 1
ATOM 1718 C C . TYR A 1 222 ? 8.427 5.444 -4.806 1.00 92.44 222 TYR A C 1
ATOM 1720 O O . TYR A 1 222 ? 7.796 5.358 -3.754 1.00 92.44 222 TYR A O 1
ATOM 1728 N N . LEU A 1 223 ? 8.070 6.273 -5.789 1.00 92.25 223 LEU A N 1
ATOM 1729 C CA . LEU A 1 223 ? 6.939 7.192 -5.706 1.00 92.25 223 LEU A CA 1
ATOM 1730 C C . LEU A 1 223 ? 5.903 6.898 -6.794 1.00 92.25 223 LEU A C 1
ATOM 1732 O O . LEU A 1 223 ? 6.241 6.666 -7.955 1.00 92.25 223 LEU A O 1
ATOM 1736 N N . ASP A 1 224 ? 4.630 6.961 -6.415 1.00 90.44 224 ASP A N 1
ATOM 1737 C CA . ASP A 1 224 ? 3.512 6.944 -7.356 1.00 90.44 224 ASP A CA 1
ATOM 1738 C 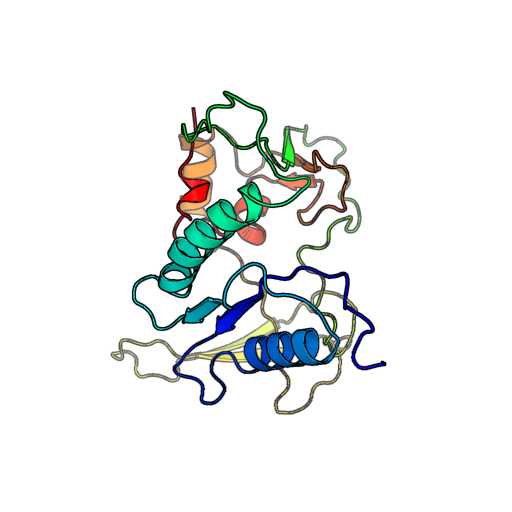C . ASP A 1 224 ? 3.276 8.363 -7.896 1.00 90.44 224 ASP A C 1
ATOM 1740 O O . ASP A 1 224 ? 2.513 9.145 -7.331 1.00 90.44 224 ASP A O 1
ATOM 1744 N N . VAL A 1 225 ? 4.010 8.721 -8.952 1.00 91.81 225 VAL A N 1
ATOM 1745 C CA . VAL A 1 225 ? 3.996 10.075 -9.542 1.00 91.81 225 VAL A CA 1
ATOM 1746 C C . VAL A 1 225 ? 2.908 10.273 -10.602 1.00 91.81 225 VAL A C 1
ATOM 1748 O O . VAL A 1 225 ? 2.678 11.401 -11.031 1.00 91.81 225 VAL A O 1
ATOM 1751 N N . PHE A 1 226 ? 2.249 9.193 -11.030 1.00 90.94 226 PHE A N 1
ATOM 1752 C CA . PHE A 1 226 ? 1.174 9.219 -12.031 1.00 90.94 226 PHE A CA 1
ATOM 1753 C C . PHE A 1 226 ? -0.205 8.903 -11.440 1.00 90.94 226 PHE A C 1
ATOM 1755 O O . PHE A 1 226 ? -1.217 9.057 -12.127 1.00 90.94 226 PHE A O 1
ATOM 1762 N N . GLY A 1 227 ? -0.262 8.481 -10.176 1.00 85.50 227 GLY A N 1
ATOM 1763 C CA . GLY A 1 227 ? -1.498 8.304 -9.434 1.00 85.50 227 GLY A CA 1
ATOM 1764 C C . GLY A 1 227 ? -2.268 9.609 -9.238 1.00 85.50 227 GLY A C 1
ATOM 1765 O O . GLY A 1 227 ? -1.736 10.717 -9.313 1.00 85.50 227 GLY A O 1
ATOM 1766 N N . THR A 1 228 ? -3.565 9.478 -8.957 1.00 80.88 228 THR A N 1
ATOM 1767 C CA . THR A 1 228 ? -4.404 10.636 -8.629 1.00 80.88 228 THR A CA 1
ATOM 1768 C C . THR A 1 228 ? -3.985 11.198 -7.265 1.00 80.88 228 THR A C 1
ATOM 1770 O O . THR A 1 228 ? -4.035 10.459 -6.275 1.00 80.88 228 THR A O 1
ATOM 1773 N N . PRO A 1 229 ? -3.602 12.487 -7.166 1.00 77.69 229 PRO A N 1
ATOM 1774 C CA . PRO A 1 229 ? -3.230 13.086 -5.893 1.00 77.69 229 PRO A CA 1
ATOM 1775 C C . PRO A 1 229 ? -4.363 12.973 -4.874 1.00 77.69 229 PRO A C 1
ATOM 1777 O O . PRO A 1 229 ? -5.528 13.249 -5.169 1.00 77.69 229 PRO A O 1
ATOM 1780 N N . ARG A 1 230 ? -4.025 12.587 -3.643 1.00 69.25 230 ARG A N 1
ATOM 1781 C CA . ARG A 1 230 ? -4.999 12.565 -2.547 1.00 69.25 230 ARG A CA 1
ATOM 1782 C C . ARG A 1 230 ? -5.309 13.998 -2.125 1.00 69.25 230 ARG A C 1
ATOM 1784 O O . ARG A 1 230 ? -4.425 14.848 -2.148 1.00 69.25 230 ARG A O 1
ATOM 1791 N N . ARG A 1 231 ? -6.529 14.258 -1.641 1.00 64.25 231 ARG A N 1
ATOM 1792 C CA . ARG A 1 231 ? -6.931 15.594 -1.146 1.00 64.25 231 ARG A CA 1
ATOM 1793 C C . ARG A 1 231 ? -5.974 16.158 -0.087 1.00 64.25 231 ARG A C 1
ATOM 1795 O O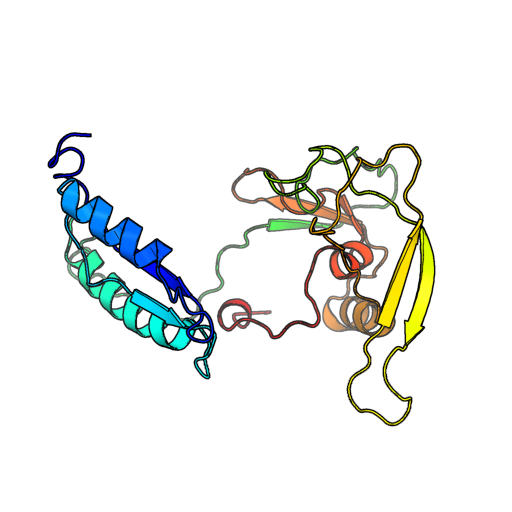 . ARG A 1 231 ? -5.722 17.353 -0.068 1.00 64.25 231 ARG A O 1
ATOM 1802 N N . THR A 1 232 ? -5.404 15.297 0.755 1.00 62.53 232 THR A N 1
ATOM 1803 C CA . THR A 1 232 ? -4.406 15.673 1.771 1.00 62.53 232 THR A CA 1
ATOM 1804 C C . THR A 1 232 ? -3.049 16.064 1.182 1.00 62.53 232 THR A C 1
ATOM 1806 O O . THR A 1 232 ? -2.279 16.747 1.840 1.00 62.53 232 THR A O 1
ATOM 1809 N N . SER A 1 233 ? -2.741 15.626 -0.040 1.00 54.06 233 SER A N 1
ATOM 1810 C CA . SER A 1 233 ? -1.501 15.934 -0.764 1.00 54.06 233 SER A CA 1
ATOM 1811 C C . SER A 1 233 ? -1.589 17.241 -1.559 1.00 54.06 233 SER A C 1
ATOM 1813 O O . SER A 1 233 ? -0.577 17.713 -2.059 1.00 54.06 233 SER A O 1
ATOM 1815 N N . SER A 1 234 ? -2.784 17.824 -1.692 1.00 48.31 234 SER A N 1
ATOM 1816 C CA . SER A 1 234 ? -3.022 19.082 -2.413 1.00 48.31 234 SER A CA 1
ATOM 1817 C C . SER A 1 234 ? -2.778 20.335 -1.561 1.00 48.31 234 SER A C 1
ATOM 1819 O O . SER A 1 234 ? -3.056 21.441 -2.020 1.00 48.31 234 SER A O 1
ATOM 1821 N N . VAL A 1 235 ? -2.281 20.183 -0.329 1.00 38.72 235 VAL A N 1
ATOM 1822 C CA . VAL A 1 235 ? -1.990 21.305 0.571 1.00 38.72 235 VAL A CA 1
ATOM 1823 C C . VAL A 1 235 ? -0.513 21.692 0.446 1.00 38.72 235 VAL A C 1
ATOM 1825 O O . VAL A 1 235 ? 0.362 21.018 0.978 1.00 38.72 235 VAL A O 1
ATOM 1828 N N . SER A 1 236 ? -0.305 22.806 -0.260 1.00 36.25 236 SER A N 1
ATOM 1829 C CA . SER A 1 236 ? 0.869 23.694 -0.259 1.00 36.25 236 SER A CA 1
ATOM 1830 C C . SER A 1 236 ? 2.176 23.160 -0.861 1.00 36.25 236 SER A C 1
ATOM 1832 O O . SER A 1 236 ? 2.998 22.545 -0.188 1.00 36.25 236 SER A O 1
ATOM 1834 N N . ILE A 1 237 ? 2.410 23.525 -2.125 1.00 33.69 237 ILE A N 1
ATOM 1835 C CA . ILE A 1 237 ? 3.752 23.853 -2.623 1.00 33.69 237 ILE A CA 1
ATOM 1836 C C . ILE A 1 237 ? 3.773 25.386 -2.687 1.00 33.69 237 ILE A C 1
ATOM 1838 O O . ILE A 1 237 ? 3.151 25.956 -3.583 1.00 33.69 237 ILE A O 1
ATOM 1842 N N . GLU A 1 238 ? 4.374 26.035 -1.688 1.00 29.03 238 GLU A N 1
ATOM 1843 C CA . GLU A 1 238 ? 4.819 27.436 -1.795 1.00 29.03 238 GLU A CA 1
ATOM 1844 C C . GLU A 1 238 ? 6.262 27.473 -2.301 1.00 29.03 238 GLU A C 1
ATOM 1846 O O . GLU A 1 238 ? 7.059 26.612 -1.854 1.00 29.03 238 GLU A O 1
#

Foldseek 3Di:
DDQQQAQVAEDEFEFAAAPVDPCQRVVRVVVVVVNVSNNYHYLDDYWGFHCPDPVGRVVRVVVSVVSNLVSQCVDPPNPDPVPDDDDPPQDDDDDQKDKDWDDPPPDDQPPDLACQPQDPPPDPDRDDDWDWDWPDWAFPDDPPDPDTDIDTDTHTDPPDDDDDPPDDDDDFFWDDPLVVQQCCCCVPVVFGQQTKMQMDGPVNDRHNDRRIDGSSCCNTGPDPPPDDDDPSRPRDDD

InterPro domains:
  IPR003097 Sulfite reductase [NADPH] flavoprotein alpha-component-like, FAD-binding [PF00667] (125-232)
  IPR008254 Flavodoxin/nitric oxide synthase [PF00258] (4-64)
  IPR008254 Flavodoxin/nitric oxide synthase [PS50902] (1-69)
  IPR017938 Riboflavin synthase-like beta-barrel [SSF63380] (115-232)
  IPR023173 NADPH-cytochrome p450 reductase, FAD-binding, alpha-helical domain superfamily [G3DSA:1.20.990.10] (173-232)
  IPR029039 Flavoprotein-like superfamily [G3DSA:3.40.50.360] (1-78)
  IPR029039 Flavoprotein-like superfamily [SSF52218] (6-77)

pLDDT: mean 88.37, std 12.36, range [29.03, 98.44]